Protein AF-A0A8S3JGC2-F1 (afdb_monomer)

Organism: NCBI:txid392030

Structure (mmCIF, N/CA/C/O backbone):
data_AF-A0A8S3JGC2-F1
#
_entry.id   AF-A0A8S3JGC2-F1
#
loop_
_atom_site.group_PDB
_atom_site.id
_atom_site.type_symbol
_atom_site.label_atom_id
_atom_site.label_alt_id
_atom_site.label_comp_id
_atom_site.label_asym_id
_atom_site.label_entity_id
_atom_site.label_seq_id
_atom_site.pdbx_PDB_ins_code
_atom_site.Cartn_x
_atom_site.Cartn_y
_atom_site.Cartn_z
_atom_site.occupancy
_atom_site.B_iso_or_equiv
_atom_site.auth_seq_id
_atom_site.auth_comp_id
_atom_site.auth_asym_id
_atom_site.auth_atom_id
_atom_site.pdbx_PDB_model_num
ATOM 1 N N . MET A 1 1 ? 17.916 19.469 -1.092 1.00 30.73 1 MET A N 1
ATOM 2 C CA . MET A 1 1 ? 18.412 18.898 -2.358 1.00 30.73 1 MET A CA 1
ATOM 3 C C . MET A 1 1 ? 19.397 17.812 -1.969 1.00 30.73 1 MET A C 1
ATOM 5 O O . MET A 1 1 ? 20.473 18.140 -1.497 1.00 30.73 1 MET A O 1
ATOM 9 N N . PHE A 1 2 ? 18.973 16.552 -2.011 1.00 20.95 2 PHE A N 1
ATOM 10 C CA . PHE A 1 2 ? 19.827 15.401 -1.726 1.00 20.95 2 PHE A CA 1
ATOM 11 C C . PHE A 1 2 ? 19.630 14.419 -2.875 1.00 20.95 2 PHE A C 1
ATOM 13 O O . PHE A 1 2 ? 18.546 13.858 -3.024 1.00 20.95 2 PHE A O 1
ATOM 20 N N . GLU A 1 3 ? 20.652 14.283 -3.714 1.00 23.58 3 GLU A N 1
ATOM 21 C CA . GLU A 1 3 ? 20.772 13.179 -4.658 1.00 23.58 3 GLU A CA 1
ATOM 22 C C . GLU A 1 3 ? 21.315 11.974 -3.893 1.00 23.58 3 GLU A C 1
ATOM 24 O O . GLU A 1 3 ? 22.386 12.037 -3.292 1.00 23.58 3 GLU A O 1
ATOM 29 N N . PHE A 1 4 ? 20.572 10.873 -3.915 1.00 22.66 4 PHE A N 1
ATOM 30 C CA . PHE A 1 4 ? 21.101 9.562 -3.573 1.00 22.66 4 PHE A CA 1
ATOM 31 C C . PHE A 1 4 ? 21.021 8.700 -4.827 1.00 22.66 4 PHE A C 1
ATOM 33 O O . PHE A 1 4 ? 19.933 8.377 -5.297 1.00 22.66 4 PHE A O 1
ATOM 40 N N . VAL A 1 5 ? 22.183 8.324 -5.358 1.00 23.23 5 VAL A N 1
ATOM 41 C CA . VAL A 1 5 ? 22.316 7.215 -6.303 1.00 23.23 5 VAL A CA 1
ATOM 42 C C . VAL A 1 5 ? 22.746 6.006 -5.481 1.00 23.23 5 VAL A C 1
ATOM 44 O O . VAL A 1 5 ? 23.847 5.982 -4.934 1.00 23.23 5 VAL A O 1
ATOM 47 N N . ILE A 1 6 ? 21.863 5.018 -5.350 1.00 25.31 6 ILE A N 1
ATOM 48 C CA . ILE A 1 6 ? 22.162 3.745 -4.687 1.00 25.31 6 ILE A CA 1
ATOM 49 C C . ILE A 1 6 ? 22.377 2.697 -5.781 1.00 25.31 6 ILE A C 1
ATOM 51 O O . ILE A 1 6 ? 21.457 2.393 -6.534 1.00 25.31 6 ILE A O 1
ATOM 55 N N . PHE A 1 7 ? 23.580 2.126 -5.858 1.00 23.98 7 PHE A N 1
ATOM 56 C CA . PHE A 1 7 ? 23.844 0.927 -6.656 1.00 23.98 7 PHE A CA 1
ATOM 57 C C . PHE A 1 7 ? 23.763 -0.306 -5.754 1.00 23.98 7 PHE A C 1
ATOM 59 O O . PHE A 1 7 ? 24.565 -0.453 -4.831 1.00 23.98 7 PHE A O 1
ATOM 66 N N . PHE A 1 8 ? 22.842 -1.226 -6.041 1.00 24.11 8 PHE A N 1
ATOM 67 C CA . PHE A 1 8 ? 22.865 -2.561 -5.447 1.00 24.11 8 PHE A CA 1
ATOM 68 C C . PHE A 1 8 ? 23.669 -3.508 -6.340 1.00 24.11 8 PHE A C 1
ATOM 70 O O . PHE A 1 8 ? 23.314 -3.756 -7.489 1.00 24.11 8 PHE A O 1
ATOM 77 N N . LYS A 1 9 ? 24.748 -4.081 -5.798 1.00 24.64 9 LYS A N 1
ATOM 78 C CA . LYS A 1 9 ? 25.417 -5.247 -6.385 1.00 24.64 9 LYS A CA 1
ATOM 79 C C . LYS A 1 9 ? 24.817 -6.503 -5.759 1.00 24.64 9 LYS A C 1
ATOM 81 O O . LYS A 1 9 ? 25.320 -6.988 -4.748 1.00 24.64 9 LYS A O 1
ATOM 86 N N . VAL A 1 10 ? 23.747 -7.031 -6.348 1.00 30.17 10 VAL A N 1
ATOM 87 C CA . VAL A 1 10 ? 23.213 -8.343 -5.958 1.00 30.17 10 VAL A CA 1
ATOM 88 C C . VAL A 1 10 ? 24.047 -9.415 -6.658 1.00 30.17 10 VAL A C 1
ATOM 90 O O . VAL A 1 10 ? 24.015 -9.560 -7.878 1.00 30.17 10 VAL A O 1
ATOM 93 N N . ARG A 1 11 ? 24.859 -10.146 -5.891 1.00 25.36 11 ARG A N 1
ATOM 94 C CA . ARG A 1 11 ? 25.637 -11.282 -6.395 1.00 25.36 11 ARG A CA 1
ATOM 95 C C . ARG A 1 11 ? 24.749 -12.527 -6.338 1.00 25.36 11 ARG A C 1
ATOM 97 O O . ARG A 1 11 ? 24.718 -13.196 -5.315 1.00 25.36 11 ARG A O 1
ATOM 104 N N . MET A 1 12 ? 24.030 -12.828 -7.417 1.00 32.59 12 MET A N 1
ATOM 105 C CA . MET A 1 12 ? 23.306 -14.098 -7.539 1.00 32.59 12 MET A CA 1
ATOM 106 C C . MET A 1 12 ? 24.260 -15.178 -8.058 1.00 32.59 12 MET A C 1
ATOM 108 O O . MET A 1 12 ? 24.658 -15.175 -9.223 1.00 32.59 12 MET A O 1
ATOM 112 N N . THR A 1 13 ? 24.681 -16.086 -7.180 1.00 32.31 13 THR A N 1
ATOM 113 C CA . THR A 1 13 ? 25.342 -17.334 -7.577 1.00 32.31 13 THR A CA 1
ATOM 114 C C . THR A 1 13 ? 24.290 -18.289 -8.128 1.00 32.31 13 THR A C 1
ATOM 116 O O . THR A 1 13 ? 23.507 -18.846 -7.371 1.00 32.31 13 THR A O 1
ATOM 119 N N . SER A 1 14 ? 24.263 -18.460 -9.450 1.00 34.19 14 SER A N 1
ATOM 120 C CA . SER A 1 14 ? 23.404 -19.438 -10.120 1.00 34.19 14 SER A CA 1
ATOM 121 C C . SER A 1 14 ? 24.018 -20.836 -10.022 1.00 34.19 14 SER A C 1
ATOM 123 O O . SER A 1 14 ? 25.047 -21.118 -10.642 1.00 34.19 14 SER A O 1
ATOM 125 N N . THR A 1 15 ? 23.370 -21.725 -9.273 1.00 34.59 15 THR A N 1
ATOM 126 C CA . THR A 1 15 ? 23.503 -23.176 -9.439 1.00 34.59 15 THR A CA 1
ATOM 127 C C . THR A 1 15 ? 22.325 -23.683 -10.268 1.00 34.59 15 THR A C 1
ATOM 129 O O . THR A 1 15 ? 21.163 -23.435 -9.964 1.00 34.59 15 THR A O 1
ATOM 132 N N . LYS A 1 16 ? 22.646 -24.349 -11.380 1.00 42.47 16 LYS A N 1
ATOM 133 C CA . LYS A 1 16 ? 21.705 -24.879 -12.373 1.00 42.47 16 LYS A CA 1
ATOM 134 C C . LYS A 1 16 ? 20.766 -25.921 -11.746 1.00 42.47 16 LYS A C 1
ATOM 136 O O . LYS A 1 16 ? 21.242 -27.004 -11.423 1.00 42.47 16 LYS A O 1
ATOM 141 N N . ASN A 1 17 ? 19.482 -25.564 -11.620 1.00 36.50 17 ASN A N 1
ATOM 142 C CA . ASN A 1 17 ? 18.256 -26.399 -11.571 1.00 36.50 17 ASN A CA 1
ATOM 143 C C . ASN A 1 17 ? 17.154 -25.870 -10.633 1.00 36.50 17 ASN A C 1
ATOM 145 O O . ASN A 1 17 ? 16.165 -26.563 -10.412 1.00 36.50 17 ASN A O 1
ATOM 149 N N . GLU A 1 18 ? 17.255 -24.647 -10.117 1.00 45.12 18 GLU A N 1
ATOM 150 C CA . GLU A 1 18 ? 16.129 -24.037 -9.408 1.00 45.12 18 GLU A CA 1
ATOM 151 C C . GLU A 1 18 ? 15.088 -23.537 -10.412 1.00 45.12 18 GLU A C 1
ATOM 153 O O . GLU A 1 18 ? 15.395 -22.771 -11.331 1.00 45.12 18 GLU A O 1
ATOM 158 N N . ILE A 1 19 ? 13.849 -24.001 -10.238 1.00 46.31 19 ILE A N 1
ATOM 159 C CA . ILE A 1 19 ? 12.658 -23.353 -10.783 1.00 46.31 19 ILE A CA 1
ATOM 160 C C . ILE A 1 19 ? 12.834 -21.863 -10.485 1.00 46.31 19 ILE A C 1
ATOM 162 O O . ILE A 1 19 ? 13.069 -21.503 -9.332 1.00 46.31 19 ILE A O 1
ATOM 166 N N . LYS A 1 20 ? 12.819 -21.011 -11.518 1.00 53.06 20 LYS A N 1
ATOM 167 C CA . LYS A 1 20 ? 12.878 -19.554 -11.350 1.00 53.06 20 LYS A CA 1
ATOM 168 C C . LYS A 1 20 ? 11.582 -19.103 -10.670 1.00 53.06 20 LYS A C 1
ATOM 170 O O . LYS A 1 20 ? 10.698 -18.571 -11.331 1.00 53.06 20 LYS A O 1
ATOM 175 N N . ASN A 1 21 ? 11.462 -19.355 -9.374 1.00 57.34 21 ASN A N 1
ATOM 176 C CA . ASN A 1 21 ? 10.436 -18.755 -8.550 1.00 57.34 21 ASN A CA 1
ATOM 177 C C . ASN A 1 21 ? 10.781 -17.275 -8.500 1.00 57.34 21 ASN A C 1
ATOM 179 O O . ASN A 1 21 ? 11.888 -16.889 -8.104 1.00 57.34 21 ASN A O 1
ATOM 183 N N . THR A 1 22 ? 9.864 -16.442 -8.968 1.00 72.19 22 THR A N 1
ATOM 184 C CA . THR A 1 22 ? 9.991 -15.011 -8.721 1.00 72.19 22 THR A CA 1
ATOM 185 C C . THR A 1 22 ? 9.944 -14.770 -7.206 1.00 72.19 22 THR A C 1
ATOM 187 O O . THR A 1 22 ? 9.529 -15.631 -6.425 1.00 72.19 22 THR A O 1
ATOM 190 N N . MET A 1 23 ? 10.344 -13.577 -6.766 1.00 78.50 23 MET A N 1
ATOM 191 C CA . MET A 1 23 ? 10.245 -13.217 -5.348 1.00 78.50 23 MET A CA 1
ATOM 192 C C . MET A 1 23 ? 8.806 -13.330 -4.812 1.00 78.50 23 MET A C 1
ATOM 194 O O . MET A 1 23 ? 8.630 -13.653 -3.644 1.00 78.50 23 MET A O 1
ATOM 198 N N . MET A 1 24 ? 7.794 -13.090 -5.652 1.00 85.94 24 MET A N 1
ATOM 199 C CA . MET A 1 24 ? 6.387 -13.219 -5.263 1.00 85.94 24 MET A CA 1
ATOM 200 C C . MET A 1 24 ? 6.002 -14.678 -5.041 1.00 85.94 24 MET A C 1
ATOM 202 O O . MET A 1 24 ? 5.396 -14.991 -4.027 1.00 85.94 24 MET A O 1
ATOM 206 N N . ASP A 1 25 ? 6.415 -15.589 -5.924 1.00 89.19 25 ASP A N 1
ATOM 207 C CA . ASP A 1 2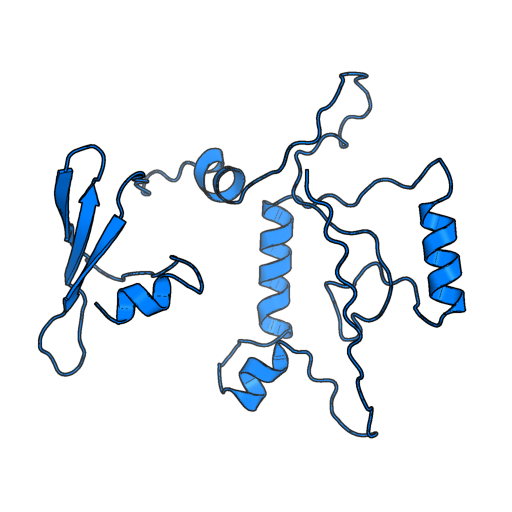5 ? 6.067 -17.014 -5.796 1.00 89.19 25 ASP A CA 1
ATOM 208 C C . ASP A 1 25 ? 6.669 -17.637 -4.526 1.00 89.19 25 ASP A C 1
ATOM 210 O O . ASP A 1 25 ? 6.123 -18.586 -3.965 1.00 89.19 25 ASP A O 1
ATOM 214 N N . ALA A 1 26 ? 7.778 -17.077 -4.030 1.00 89.38 26 ALA A N 1
ATOM 215 C CA . ALA A 1 26 ? 8.371 -17.487 -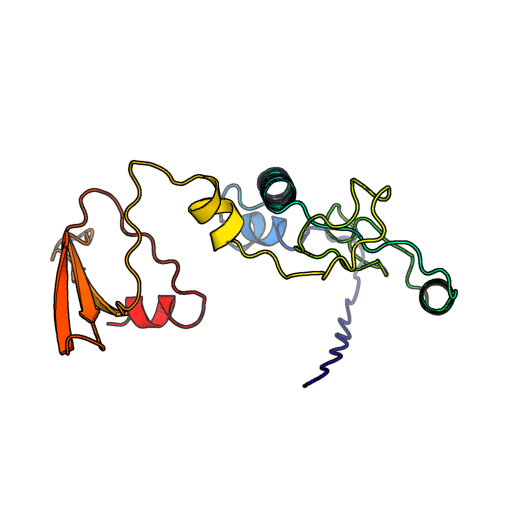2.765 1.00 89.38 26 ALA A CA 1
ATOM 216 C C . ALA A 1 26 ? 7.451 -17.240 -1.553 1.00 89.38 26 ALA A C 1
ATOM 218 O O . ALA A 1 26 ? 7.557 -17.984 -0.581 1.00 89.38 26 ALA A O 1
ATOM 219 N N . TRP A 1 27 ? 6.544 -16.256 -1.583 1.00 91.50 27 TRP A N 1
ATOM 220 C CA . TRP A 1 27 ? 5.603 -16.023 -0.477 1.00 91.50 27 TRP A CA 1
ATOM 221 C C . TRP A 1 27 ? 4.603 -17.167 -0.323 1.00 91.50 27 TRP A C 1
ATOM 223 O O . TRP A 1 27 ? 4.349 -17.626 0.789 1.00 91.50 27 TRP A O 1
ATOM 233 N N . GLU A 1 28 ? 4.075 -17.685 -1.426 1.00 92.88 28 GLU A N 1
ATOM 234 C CA . GLU A 1 28 ? 3.191 -18.844 -1.359 1.00 92.88 28 GLU A CA 1
ATOM 235 C C . GLU A 1 28 ? 3.969 -20.132 -1.058 1.00 92.88 28 GLU A C 1
ATOM 237 O O . GLU A 1 28 ? 3.588 -20.889 -0.165 1.00 92.88 28 GLU A O 1
ATOM 242 N N . VAL A 1 29 ? 5.085 -20.370 -1.758 1.00 91.62 29 VAL A N 1
ATOM 243 C CA . VAL A 1 29 ? 5.833 -21.636 -1.663 1.00 91.62 29 VAL A CA 1
ATOM 244 C C . VAL A 1 29 ? 6.563 -21.791 -0.328 1.00 91.62 29 VAL A C 1
ATOM 246 O O . VAL A 1 29 ? 6.556 -22.882 0.243 1.00 91.62 29 V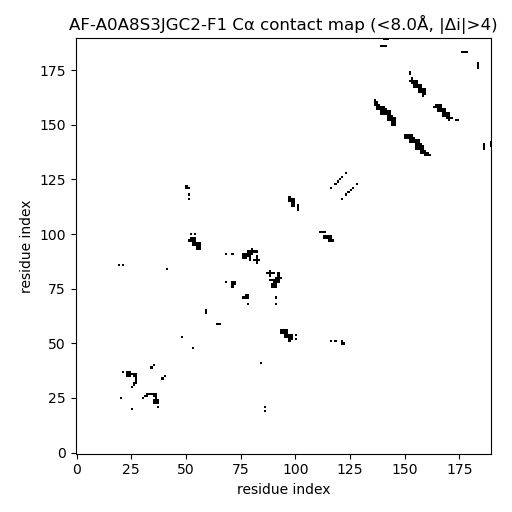AL A O 1
ATOM 249 N N . ASN A 1 30 ? 7.209 -20.731 0.166 1.00 93.38 30 ASN A N 1
ATOM 250 C CA . ASN A 1 30 ? 8.067 -20.813 1.352 1.00 93.38 30 ASN A CA 1
ATOM 251 C C . ASN A 1 30 ? 7.348 -20.362 2.626 1.00 93.38 30 ASN A C 1
ATOM 253 O O . ASN A 1 30 ? 7.592 -20.933 3.686 1.00 93.38 30 ASN A O 1
ATOM 257 N N . GLU A 1 31 ? 6.468 -19.361 2.529 1.00 94.06 31 GLU A N 1
ATOM 258 C CA . GLU A 1 31 ? 5.790 -18.770 3.692 1.00 94.06 31 GLU A CA 1
ATOM 259 C C . GLU A 1 31 ? 4.338 -19.264 3.847 1.00 94.06 31 GLU A C 1
ATOM 261 O O . GLU A 1 31 ? 3.673 -18.947 4.832 1.00 94.06 31 GLU A O 1
ATOM 266 N N . GLY A 1 32 ? 3.833 -20.062 2.895 1.00 94.38 32 GLY A N 1
ATOM 267 C CA . GLY A 1 32 ? 2.498 -20.667 2.955 1.00 94.38 32 GLY A CA 1
ATOM 268 C C . GLY A 1 32 ? 1.348 -19.675 2.771 1.00 94.38 32 GLY A C 1
ATOM 269 O O . GLY A 1 32 ? 0.208 -19.981 3.132 1.00 94.38 32 GLY A O 1
ATOM 270 N N . VAL A 1 33 ? 1.621 -18.481 2.236 1.00 94.94 33 VAL A N 1
ATOM 271 C CA . VAL A 1 33 ? 0.606 -17.440 2.051 1.00 94.94 33 VAL A CA 1
ATOM 272 C C . VAL A 1 33 ? -0.160 -17.701 0.751 1.00 94.94 33 VAL A C 1
ATOM 274 O O . VAL A 1 33 ? 0.250 -17.300 -0.335 1.00 94.94 33 VAL A O 1
ATOM 277 N N . VAL A 1 34 ? -1.279 -18.415 0.872 1.00 95.44 34 VAL A N 1
ATOM 278 C CA . VAL A 1 34 ? -2.112 -18.860 -0.259 1.00 95.44 34 VAL A CA 1
ATOM 279 C C . VAL A 1 34 ? -2.553 -17.684 -1.136 1.00 95.44 34 VAL A C 1
ATOM 281 O O . VAL A 1 34 ? -3.060 -16.685 -0.622 1.00 95.44 34 VAL A O 1
ATOM 284 N N . ASN A 1 35 ? -2.424 -17.834 -2.457 1.00 94.44 35 ASN A N 1
ATOM 285 C CA . ASN A 1 35 ? -2.736 -16.843 -3.493 1.00 94.44 35 ASN A CA 1
ATOM 286 C C . ASN A 1 35 ? -1.844 -15.583 -3.484 1.00 94.44 35 ASN A C 1
ATOM 288 O O . ASN A 1 35 ? -2.171 -14.590 -4.134 1.00 94.44 35 ASN A O 1
ATOM 292 N N . TRP A 1 36 ? -0.709 -15.597 -2.781 1.00 93.69 36 TRP A N 1
ATOM 293 C CA . TRP A 1 36 ? 0.309 -14.543 -2.868 1.00 93.69 36 TRP A CA 1
ATOM 294 C C . TRP A 1 36 ? 1.443 -14.988 -3.791 1.00 93.69 36 TRP A C 1
ATOM 296 O O . TRP A 1 36 ? 2.572 -15.188 -3.362 1.00 93.69 36 TRP A O 1
ATOM 306 N N . ASN A 1 37 ? 1.120 -15.161 -5.071 1.00 91.00 37 ASN A N 1
ATOM 307 C CA . ASN A 1 37 ? 2.051 -15.544 -6.133 1.00 91.00 37 ASN A CA 1
ATOM 308 C C . ASN A 1 37 ? 1.937 -14.580 -7.325 1.00 91.00 37 ASN A C 1
ATOM 310 O O . ASN A 1 37 ? 1.024 -13.750 -7.386 1.00 91.00 37 ASN A O 1
ATOM 314 N N . SER A 1 38 ? 2.856 -14.679 -8.285 1.00 88.50 38 SER A N 1
ATOM 315 C CA . SER A 1 38 ? 2.885 -13.772 -9.444 1.00 88.50 38 SER A CA 1
ATOM 316 C C . SER A 1 38 ? 1.616 -13.834 -10.280 1.00 88.50 38 SER A C 1
ATOM 318 O O . SER A 1 38 ? 1.122 -12.797 -10.712 1.00 88.50 38 SER A O 1
ATOM 320 N N . GLU A 1 39 ? 1.088 -15.040 -10.505 1.00 90.38 39 GLU A N 1
ATOM 321 C CA . GLU A 1 39 ? -0.123 -15.256 -11.303 1.00 90.38 39 GLU A CA 1
ATOM 322 C C . GLU A 1 39 ? -1.311 -14.480 -10.723 1.00 90.38 39 GLU A C 1
ATOM 324 O O . GLU A 1 39 ? -2.072 -13.857 -11.462 1.00 90.38 39 GLU A O 1
ATOM 329 N N . THR A 1 40 ? -1.423 -14.455 -9.396 1.00 92.75 40 THR A N 1
ATOM 330 C CA . THR A 1 40 ? -2.508 -13.761 -8.705 1.00 92.75 40 THR A CA 1
ATOM 331 C C . THR A 1 40 ? -2.251 -12.264 -8.584 1.00 92.75 40 THR A C 1
ATOM 333 O O . THR A 1 40 ? -3.183 -11.480 -8.743 1.00 92.75 40 THR A O 1
ATOM 336 N N . LEU A 1 41 ? -1.017 -11.848 -8.284 1.00 91.12 41 LEU A N 1
ATOM 337 C CA . LEU A 1 41 ? -0.701 -10.461 -7.925 1.00 91.12 41 LEU A CA 1
ATOM 338 C C . LEU A 1 41 ? -0.497 -9.532 -9.128 1.00 91.12 41 LEU A C 1
ATOM 340 O O . LEU A 1 41 ? -0.837 -8.352 -9.025 1.00 91.12 41 LEU A O 1
ATOM 344 N N . ILE A 1 42 ? 0.006 -10.032 -10.263 1.00 89.69 42 ILE A N 1
ATOM 345 C CA . ILE A 1 42 ? 0.247 -9.206 -11.461 1.00 89.69 42 ILE A CA 1
ATOM 346 C C . ILE A 1 42 ? -1.020 -8.448 -11.905 1.00 89.69 42 ILE A C 1
ATOM 348 O O . ILE A 1 42 ? -0.939 -7.227 -12.041 1.00 89.69 42 ILE A O 1
ATOM 352 N N . PRO A 1 43 ? -2.205 -9.084 -12.025 1.00 91.88 43 PRO A N 1
ATOM 353 C CA . PRO A 1 43 ? -3.433 -8.366 -12.372 1.00 91.88 43 PRO A CA 1
ATOM 354 C C . PRO A 1 43 ? -3.790 -7.214 -11.418 1.00 91.88 43 PRO A C 1
ATOM 356 O O . PRO A 1 43 ? -4.369 -6.215 -11.846 1.00 91.88 43 PRO A O 1
ATOM 359 N N . TYR A 1 44 ? -3.448 -7.319 -10.127 1.00 92.75 44 TYR A N 1
ATOM 360 C CA . TYR A 1 44 ? -3.670 -6.231 -9.170 1.00 92.75 44 TYR A CA 1
ATOM 361 C C . TYR A 1 44 ? -2.675 -5.087 -9.364 1.00 92.75 44 TYR A C 1
ATOM 363 O O . TYR A 1 44 ? -3.064 -3.926 -9.230 1.00 92.75 44 TYR A O 1
ATOM 371 N N . PHE A 1 45 ? -1.415 -5.383 -9.695 1.00 90.00 45 PHE A N 1
ATOM 372 C CA . PHE A 1 45 ? -0.448 -4.341 -10.046 1.00 90.00 45 PHE A CA 1
ATOM 373 C C . PHE A 1 45 ? -0.867 -3.598 -11.308 1.00 90.00 45 PHE A C 1
ATOM 375 O O . PHE A 1 45 ? -0.897 -2.370 -11.279 1.00 90.00 45 PHE A O 1
ATOM 382 N N . ASP A 1 46 ? -1.302 -4.315 -12.344 1.00 88.44 46 ASP A N 1
ATOM 383 C CA . ASP A 1 46 ? -1.811 -3.708 -13.577 1.00 88.44 46 ASP A CA 1
ATOM 384 C C . ASP A 1 46 ? -3.007 -2.784 -13.289 1.00 88.44 46 ASP A C 1
ATOM 386 O O . ASP A 1 46 ? -3.058 -1.643 -13.752 1.00 88.44 46 ASP A O 1
ATOM 390 N N . ALA A 1 47 ? -3.947 -3.229 -12.446 1.00 90.88 47 ALA A N 1
ATOM 391 C CA . ALA A 1 47 ? -5.087 -2.411 -12.036 1.00 90.88 47 ALA A CA 1
ATOM 392 C C . ALA A 1 47 ? -4.666 -1.142 -11.266 1.00 90.88 47 ALA A C 1
ATOM 394 O O . ALA A 1 47 ? -5.237 -0.067 -11.471 1.00 90.88 47 ALA A O 1
ATOM 395 N N . VAL A 1 48 ? -3.662 -1.242 -10.388 1.00 89.12 48 VAL A N 1
ATOM 396 C CA . VAL A 1 48 ? -3.121 -0.090 -9.650 1.00 89.12 48 VAL A CA 1
ATOM 397 C C . VAL A 1 48 ? -2.399 0.877 -10.589 1.00 89.12 48 VAL A C 1
ATOM 399 O O . VAL A 1 48 ? -2.611 2.088 -10.483 1.00 89.12 48 VAL A O 1
ATOM 402 N N . GLU A 1 49 ? -1.565 0.375 -11.499 1.00 85.81 49 GLU A N 1
ATOM 403 C CA . GLU A 1 49 ? -0.831 1.191 -12.472 1.00 85.81 49 GLU A CA 1
ATOM 404 C C . GLU A 1 49 ? -1.786 1.965 -13.394 1.00 85.81 49 GLU A C 1
ATOM 406 O O . GLU A 1 49 ? -1.569 3.161 -13.627 1.00 85.81 49 GLU A O 1
ATOM 411 N N . GLU A 1 50 ? -2.893 1.343 -13.811 1.00 87.00 50 GLU A N 1
ATOM 412 C CA . GLU A 1 50 ? -3.951 1.981 -14.606 1.00 87.00 50 GLU A CA 1
ATOM 413 C C . GLU A 1 50 ? -4.626 3.138 -13.845 1.00 87.00 50 GLU A C 1
ATOM 415 O O . GLU A 1 50 ? -4.783 4.247 -14.369 1.00 87.00 50 GLU A O 1
ATOM 420 N N . ILE A 1 51 ? -4.965 2.937 -12.566 1.00 85.88 51 ILE A N 1
ATOM 421 C CA . ILE A 1 51 ? -5.548 3.994 -11.718 1.00 85.88 51 ILE A CA 1
ATOM 422 C C . ILE A 1 51 ? -4.554 5.149 -11.534 1.00 85.88 51 ILE A C 1
ATOM 424 O O . ILE A 1 51 ? -4.905 6.338 -11.648 1.00 85.88 51 ILE A O 1
ATOM 428 N N . LEU A 1 52 ? -3.293 4.812 -11.254 1.00 82.44 52 LEU A N 1
ATOM 429 C CA . LEU A 1 52 ? -2.235 5.796 -11.058 1.00 82.44 52 LEU A CA 1
ATOM 430 C C . LEU A 1 52 ? -1.906 6.551 -12.351 1.00 82.44 52 LEU A C 1
ATOM 432 O O . LEU A 1 52 ? -1.509 7.717 -12.255 1.00 82.44 52 LEU A O 1
ATOM 436 N N . ARG A 1 53 ? -2.173 5.958 -13.524 1.00 79.94 53 ARG A N 1
ATOM 437 C CA . ARG A 1 53 ? -1.763 6.448 -14.849 1.00 79.94 53 ARG A CA 1
ATOM 438 C C . ARG A 1 53 ? -0.274 6.739 -14.873 1.00 79.94 53 ARG A C 1
ATOM 440 O O . ARG A 1 53 ? 0.153 7.890 -14.981 1.00 79.94 53 ARG A O 1
ATOM 447 N N . VAL A 1 54 ? 0.508 5.692 -14.660 1.00 79.12 54 VAL A N 1
ATOM 448 C CA . VAL A 1 54 ? 1.959 5.814 -14.648 1.00 79.12 54 VAL A CA 1
ATOM 449 C C . VAL A 1 54 ? 2.483 6.299 -16.004 1.00 79.12 54 VAL A C 1
ATOM 451 O O . VAL A 1 54 ? 1.987 5.919 -17.062 1.00 79.12 54 VAL A O 1
ATOM 454 N N . VAL A 1 55 ? 3.473 7.186 -15.969 1.00 76.00 55 VAL A N 1
ATOM 455 C CA . VAL A 1 55 ? 4.057 7.815 -17.152 1.00 76.00 55 VAL A CA 1
ATOM 456 C C . VAL A 1 55 ? 5.418 7.195 -17.421 1.00 76.00 55 VAL A C 1
ATOM 458 O O . VAL A 1 55 ? 6.272 7.114 -16.533 1.00 76.00 55 VAL A O 1
ATOM 461 N N . TYR A 1 56 ? 5.620 6.805 -18.675 1.00 73.00 56 TYR A N 1
ATOM 462 C CA . TYR A 1 56 ? 6.917 6.423 -19.210 1.00 73.00 56 TYR A CA 1
ATOM 463 C C . TYR A 1 56 ? 7.599 7.690 -19.736 1.00 73.00 56 TYR A C 1
ATOM 465 O O . TYR A 1 56 ? 6.984 8.424 -20.516 1.00 73.00 56 TYR A O 1
ATOM 473 N N . PRO A 1 57 ? 8.830 8.001 -19.303 1.00 67.00 57 PRO A N 1
ATOM 474 C CA . PRO A 1 57 ? 9.505 9.213 -19.743 1.00 67.00 57 PRO A CA 1
ATOM 475 C C . PRO A 1 57 ? 9.712 9.192 -21.263 1.00 67.00 57 PRO A C 1
ATOM 477 O O . PRO A 1 57 ? 9.958 8.143 -21.860 1.00 67.00 57 PRO A O 1
ATOM 480 N N . ALA A 1 58 ? 9.593 10.369 -21.881 1.00 62.19 58 ALA A N 1
ATOM 481 C CA . ALA A 1 58 ? 9.789 10.542 -23.315 1.00 62.19 58 ALA A CA 1
ATOM 482 C C . ALA A 1 58 ? 11.237 10.232 -23.733 1.00 62.19 58 ALA A C 1
ATOM 484 O O . ALA A 1 58 ? 12.166 10.341 -22.932 1.00 62.19 58 ALA A O 1
ATOM 485 N N . ASN A 1 59 ? 11.416 9.881 -25.011 1.00 59.84 59 ASN A N 1
ATOM 486 C CA . ASN A 1 59 ? 12.729 9.620 -25.597 1.00 59.84 59 ASN A CA 1
ATOM 487 C C . ASN A 1 59 ? 13.660 10.827 -25.425 1.00 59.84 59 ASN A C 1
ATOM 489 O O . ASN A 1 59 ? 13.275 11.971 -25.676 1.00 59.84 59 ASN A O 1
ATOM 493 N N . ASP A 1 60 ? 14.900 10.553 -25.031 1.00 64.56 60 ASP A N 1
ATOM 494 C CA . ASP A 1 60 ? 15.935 11.565 -24.889 1.00 64.56 60 ASP A CA 1
ATOM 495 C C . ASP A 1 60 ? 16.342 12.124 -26.257 1.00 64.56 60 ASP A C 1
ATOM 497 O O . ASP A 1 60 ? 16.902 11.427 -27.099 1.00 64.56 60 ASP A O 1
ATOM 501 N N . THR A 1 61 ? 16.092 13.413 -26.473 1.00 60.66 61 THR A N 1
ATOM 502 C CA . THR A 1 61 ? 16.489 14.109 -27.703 1.00 60.66 61 THR A CA 1
ATOM 503 C C . THR A 1 61 ? 17.986 14.437 -27.763 1.00 60.66 61 THR A C 1
ATOM 505 O O . THR A 1 61 ? 18.461 14.875 -28.808 1.00 60.66 61 THR A O 1
ATOM 508 N N . GLN A 1 62 ? 18.727 14.276 -26.659 1.00 72.81 62 GLN A N 1
ATOM 509 C CA . GLN A 1 62 ? 20.153 14.614 -26.537 1.00 72.81 62 GLN A CA 1
ATOM 510 C C . GLN A 1 62 ? 21.084 13.385 -26.571 1.00 72.81 62 GLN A C 1
ATOM 512 O O . GLN A 1 62 ? 22.302 13.553 -26.627 1.00 72.81 62 GLN A O 1
ATOM 517 N N . GLY A 1 63 ? 20.540 12.162 -26.577 1.00 79.69 63 GLY A N 1
ATOM 518 C CA . GLY A 1 63 ? 21.289 10.908 -26.756 1.00 79.69 63 GLY A CA 1
ATOM 519 C C . GLY A 1 63 ? 22.107 10.427 -25.546 1.00 79.69 63 GLY A C 1
ATOM 520 O O . GLY A 1 63 ? 22.823 9.428 -25.650 1.00 79.69 63 GLY A O 1
ATOM 521 N N . LEU A 1 64 ? 22.010 11.089 -24.390 1.00 85.19 64 LEU A N 1
ATOM 522 C CA . LEU A 1 64 ? 22.639 10.661 -23.137 1.00 85.19 64 LEU A CA 1
ATOM 523 C C . LEU A 1 64 ? 22.055 9.331 -22.642 1.00 85.19 64 LEU A C 1
ATOM 525 O O . LEU A 1 64 ? 22.803 8.427 -22.268 1.00 85.19 64 LEU A O 1
ATOM 529 N N . VAL A 1 65 ? 20.730 9.194 -22.658 1.00 83.81 65 VAL A N 1
ATOM 530 C CA . VAL A 1 65 ? 20.027 7.966 -22.255 1.00 83.81 65 VAL A CA 1
ATOM 531 C C . VAL A 1 65 ? 20.435 6.798 -23.155 1.00 83.81 65 VAL A C 1
ATOM 533 O O . VAL A 1 65 ? 20.743 5.712 -22.659 1.00 83.81 65 VAL A O 1
ATOM 536 N N . ASP A 1 66 ? 20.553 7.033 -24.462 1.00 86.12 66 ASP A N 1
ATOM 537 C CA . ASP A 1 66 ? 21.022 6.023 -25.413 1.00 86.12 66 ASP A CA 1
ATOM 538 C C . ASP A 1 66 ? 22.470 5.601 -25.140 1.00 86.12 66 ASP A C 1
ATOM 540 O O . ASP A 1 66 ? 22.786 4.406 -25.181 1.00 86.12 66 ASP A O 1
ATOM 544 N N . ALA A 1 67 ? 23.348 6.554 -24.807 1.00 89.88 67 ALA A N 1
ATOM 545 C CA . ALA A 1 67 ? 24.730 6.267 -24.431 1.00 89.88 67 ALA A CA 1
ATOM 546 C C . ALA A 1 67 ? 24.811 5.417 -23.150 1.00 89.88 67 ALA A C 1
ATOM 548 O O . ALA A 1 67 ? 25.601 4.469 -23.091 1.00 89.88 67 ALA A O 1
ATOM 549 N N . ILE A 1 68 ? 23.960 5.694 -22.156 1.00 90.31 68 ILE A N 1
ATOM 550 C CA . ILE A 1 68 ? 23.854 4.892 -20.928 1.00 90.31 68 ILE A CA 1
ATOM 551 C C . ILE A 1 68 ? 23.389 3.469 -21.258 1.00 90.31 68 ILE A C 1
ATOM 553 O O . ILE A 1 68 ? 24.037 2.506 -20.842 1.00 90.31 68 ILE A O 1
ATOM 557 N N . PHE A 1 69 ? 22.326 3.308 -22.053 1.00 89.81 69 PHE A N 1
ATOM 558 C CA . PHE A 1 69 ? 21.864 1.978 -22.459 1.00 89.81 69 PHE A CA 1
ATOM 559 C C . PHE A 1 69 ? 22.911 1.221 -23.287 1.00 89.81 69 PHE A C 1
ATOM 561 O O . PHE A 1 69 ? 23.045 0.003 -23.151 1.00 89.81 69 PHE A O 1
ATOM 568 N N . GLN A 1 70 ? 23.688 1.911 -24.122 1.00 91.19 70 GLN A N 1
ATOM 569 C CA . GLN A 1 70 ? 24.772 1.290 -24.881 1.00 91.19 70 GLN A CA 1
ATOM 570 C C . GLN A 1 70 ? 25.918 0.817 -23.977 1.00 91.19 70 GLN A C 1
ATOM 572 O O . GLN A 1 70 ? 26.426 -0.297 -24.158 1.00 91.19 70 GLN A O 1
ATOM 577 N N . ALA A 1 71 ? 26.308 1.624 -22.989 1.00 94.25 71 ALA A N 1
ATOM 578 C CA . ALA A 1 71 ? 27.302 1.232 -21.994 1.00 94.25 71 ALA A CA 1
ATOM 579 C C . ALA A 1 71 ? 26.824 0.015 -21.184 1.00 94.25 71 ALA A C 1
ATOM 581 O O . ALA A 1 71 ? 27.577 -0.945 -21.010 1.00 94.25 71 ALA A O 1
ATOM 582 N N . ALA A 1 72 ? 25.552 0.003 -20.779 1.00 93.06 72 ALA A N 1
ATOM 583 C CA . ALA A 1 72 ? 24.926 -1.104 -20.062 1.00 93.06 72 ALA A CA 1
ATOM 584 C C . ALA A 1 72 ? 24.976 -2.421 -20.839 1.00 93.06 72 ALA A C 1
ATOM 586 O O . ALA A 1 72 ? 25.448 -3.433 -20.318 1.00 93.06 72 ALA A O 1
ATOM 587 N N . ARG A 1 73 ? 24.573 -2.386 -22.116 1.00 92.75 73 ARG A N 1
ATOM 588 C CA . ARG A 1 73 ? 24.639 -3.552 -23.009 1.00 92.75 73 ARG A CA 1
ATOM 589 C C . ARG A 1 73 ? 26.065 -4.070 -23.154 1.00 92.75 73 ARG A C 1
ATOM 591 O O . ARG A 1 73 ? 26.280 -5.276 -23.107 1.00 92.75 73 ARG A O 1
ATOM 598 N N . THR A 1 74 ? 27.038 -3.166 -23.271 1.00 95.19 74 THR A N 1
ATOM 599 C CA . THR A 1 74 ? 28.468 -3.521 -23.347 1.00 95.19 74 THR A CA 1
ATOM 600 C C . THR A 1 74 ? 28.950 -4.200 -22.060 1.00 95.19 74 THR A C 1
ATOM 602 O O . THR A 1 74 ? 29.765 -5.116 -22.112 1.00 95.19 74 THR A O 1
ATOM 605 N N . ALA A 1 75 ? 28.404 -3.803 -20.909 1.00 94.94 75 ALA A N 1
ATOM 606 C CA . ALA A 1 75 ? 28.654 -4.432 -19.614 1.00 94.94 75 ALA A CA 1
ATOM 607 C C . ALA A 1 75 ? 27.829 -5.715 -19.367 1.00 94.94 75 ALA A C 1
ATOM 609 O O . ALA A 1 75 ? 27.934 -6.303 -18.292 1.00 94.94 75 ALA A O 1
ATOM 610 N N . GLY A 1 76 ? 27.029 -6.165 -20.341 1.00 93.06 76 GLY A N 1
ATOM 611 C CA . GLY A 1 76 ? 26.224 -7.385 -20.249 1.00 93.06 76 GLY A CA 1
ATOM 612 C C . GLY A 1 76 ? 24.827 -7.202 -19.649 1.00 93.06 76 GLY A C 1
ATOM 613 O O . GLY A 1 76 ? 24.168 -8.197 -19.360 1.00 93.06 76 GLY A O 1
ATOM 614 N N . PHE A 1 77 ? 24.356 -5.964 -19.476 1.00 91.06 77 PHE A N 1
ATOM 615 C CA . PHE A 1 77 ? 23.003 -5.668 -18.999 1.00 91.06 77 PHE A CA 1
ATOM 616 C C . PHE A 1 77 ? 22.099 -5.292 -20.183 1.00 91.06 77 PHE A C 1
ATOM 618 O O . PHE A 1 77 ? 22.271 -4.214 -20.762 1.00 91.06 77 PHE A O 1
ATOM 625 N N . PRO A 1 78 ? 21.152 -6.159 -20.589 1.00 89.50 78 PRO A N 1
ATOM 626 C CA . PRO A 1 78 ? 20.257 -5.861 -21.702 1.00 89.50 78 PRO A CA 1
ATOM 627 C C . PRO A 1 78 ? 19.286 -4.729 -21.349 1.00 89.50 78 PRO A C 1
ATOM 629 O O . PRO A 1 78 ? 19.041 -4.434 -20.180 1.00 89.50 78 PRO A O 1
ATOM 632 N N . TYR A 1 79 ? 18.702 -4.105 -22.372 1.00 86.62 79 TYR A N 1
ATOM 633 C CA . TYR A 1 79 ? 17.538 -3.245 -22.170 1.00 86.62 79 TYR A CA 1
ATOM 634 C C . TYR A 1 79 ? 16.319 -4.118 -21.848 1.00 86.62 79 TYR A C 1
ATOM 636 O O . TYR A 1 79 ? 16.050 -5.069 -22.582 1.00 86.62 79 TYR A O 1
ATOM 644 N N . ASN A 1 80 ? 15.596 -3.799 -20.776 1.00 86.75 80 ASN A N 1
ATOM 645 C CA . ASN A 1 80 ? 14.403 -4.518 -20.340 1.00 86.75 80 ASN A CA 1
ATOM 646 C C . ASN A 1 80 ? 13.282 -3.518 -20.003 1.00 86.75 80 ASN A C 1
ATOM 648 O O . ASN A 1 80 ? 13.196 -3.062 -18.867 1.00 86.75 80 ASN A O 1
ATOM 652 N N . PRO A 1 81 ? 12.407 -3.163 -20.959 1.00 79.69 81 PRO A N 1
ATOM 653 C CA . PRO A 1 81 ? 11.322 -2.209 -20.714 1.00 79.69 81 PRO A CA 1
ATOM 654 C C . PRO A 1 81 ? 10.236 -2.757 -19.776 1.00 79.69 81 PRO A C 1
ATOM 656 O O . PRO A 1 81 ? 9.402 -1.997 -19.299 1.00 79.69 81 PRO A O 1
ATOM 659 N N . SER A 1 82 ? 10.251 -4.066 -19.527 1.00 75.62 82 SER A N 1
ATOM 660 C CA . SER A 1 82 ? 9.249 -4.824 -18.788 1.00 75.62 82 SER A CA 1
ATOM 661 C C . SER A 1 82 ? 9.807 -5.269 -17.433 1.00 75.62 82 SER A C 1
ATOM 663 O O . SER A 1 82 ? 9.543 -6.369 -16.971 1.00 75.62 82 SER A O 1
ATOM 665 N N . TYR A 1 83 ? 10.616 -4.435 -16.775 1.00 80.06 83 TYR A N 1
ATOM 666 C CA . TYR A 1 83 ? 11.266 -4.790 -15.506 1.00 80.06 83 TYR A CA 1
ATOM 667 C C . TYR A 1 83 ? 10.287 -4.983 -14.331 1.00 80.06 83 TYR A C 1
ATOM 669 O O . TYR A 1 83 ? 10.695 -5.491 -13.291 1.00 80.06 83 TYR A O 1
ATOM 677 N N . ASN A 1 84 ? 9.016 -4.600 -14.503 1.00 77.12 84 ASN A N 1
ATOM 678 C CA . ASN A 1 84 ? 7.922 -4.868 -13.566 1.00 77.12 84 ASN A CA 1
ATOM 679 C C . ASN A 1 84 ? 7.128 -6.143 -13.914 1.00 77.12 84 ASN A C 1
ATOM 681 O O . ASN A 1 84 ? 6.342 -6.602 -13.087 1.00 77.12 84 ASN A O 1
ATOM 685 N N . HIS A 1 85 ? 7.328 -6.738 -15.100 1.00 72.25 85 HIS A N 1
ATOM 686 C CA . HIS A 1 85 ? 6.539 -7.876 -15.581 1.00 72.25 85 HIS A CA 1
ATOM 687 C C . HIS A 1 85 ? 7.421 -9.002 -16.126 1.00 72.25 85 HIS A C 1
ATOM 689 O O . HIS A 1 85 ? 8.239 -8.810 -17.024 1.00 72.25 85 HIS A O 1
ATOM 695 N N . GLY A 1 86 ? 7.173 -10.223 -15.655 1.00 66.38 86 GLY A N 1
ATOM 696 C CA . GLY A 1 86 ? 7.734 -11.442 -16.233 1.00 66.38 86 GLY A CA 1
ATOM 697 C C . GLY A 1 86 ? 8.875 -12.088 -15.435 1.00 66.38 86 GLY A C 1
ATOM 698 O O . GLY A 1 86 ? 9.301 -11.590 -14.395 1.00 66.38 86 GLY A O 1
ATOM 699 N N . PRO A 1 87 ? 9.372 -13.243 -15.913 1.00 65.50 87 PRO A N 1
ATOM 700 C CA . PRO A 1 87 ? 10.302 -14.101 -15.172 1.00 65.50 87 PRO A CA 1
ATOM 701 C C . PRO A 1 87 ? 11.762 -13.618 -15.195 1.00 65.50 87 PRO A C 1
ATOM 703 O O . PRO A 1 87 ? 12.634 -14.249 -14.591 1.00 65.50 87 PRO A O 1
ATOM 706 N N . ASP A 1 88 ? 12.060 -12.544 -15.930 1.00 73.50 88 ASP A N 1
ATOM 707 C CA . ASP A 1 88 ? 13.390 -11.949 -16.015 1.00 73.50 88 ASP A CA 1
ATOM 708 C C . ASP A 1 88 ? 13.293 -10.426 -15.899 1.00 73.50 88 ASP A C 1
ATOM 710 O O . ASP A 1 88 ? 12.983 -9.724 -16.858 1.00 73.50 88 ASP A O 1
ATOM 714 N N . MET A 1 89 ? 13.540 -9.925 -14.690 1.00 76.88 89 MET A N 1
ATOM 715 C CA . MET A 1 89 ? 13.555 -8.492 -14.378 1.00 76.88 89 MET A CA 1
ATOM 716 C C . MET A 1 89 ? 14.962 -7.889 -14.514 1.00 76.88 89 MET A C 1
ATOM 718 O O . MET A 1 89 ? 15.173 -6.717 -14.202 1.00 76.88 89 MET A O 1
ATOM 722 N N . LEU A 1 90 ? 15.957 -8.675 -14.948 1.00 83.81 90 LEU A N 1
ATOM 723 C CA . LEU A 1 90 ? 17.317 -8.179 -15.104 1.00 83.81 90 LEU A CA 1
ATOM 724 C C . LEU A 1 90 ? 17.411 -7.288 -16.346 1.00 83.81 90 LEU A C 1
ATOM 726 O O . LEU A 1 90 ? 16.975 -7.652 -17.436 1.00 83.81 90 LEU A O 1
ATOM 730 N N . GLY A 1 91 ? 18.034 -6.126 -16.189 1.00 86.88 91 GLY A N 1
ATOM 731 C CA . GLY A 1 91 ? 18.333 -5.233 -17.297 1.00 86.88 91 GLY A CA 1
ATOM 732 C C . GLY A 1 91 ? 18.319 -3.773 -16.881 1.00 86.88 91 GLY A C 1
ATOM 733 O O . GLY A 1 91 ? 18.258 -3.441 -15.698 1.00 86.88 91 GLY A O 1
ATOM 734 N N . MET A 1 92 ? 18.394 -2.900 -17.877 1.00 88.44 92 MET A N 1
ATOM 735 C CA . MET A 1 92 ? 18.200 -1.465 -17.712 1.00 88.44 92 MET A CA 1
ATOM 736 C C . MET A 1 92 ? 16.935 -1.018 -18.422 1.00 88.44 92 MET A C 1
ATOM 738 O O . MET A 1 92 ? 16.627 -1.488 -19.513 1.00 88.44 92 MET A O 1
ATOM 742 N N . ALA A 1 93 ? 16.235 -0.070 -17.817 1.00 87.25 93 ALA A N 1
ATOM 743 C CA . ALA A 1 93 ? 14.985 0.455 -18.326 1.00 87.25 93 ALA A CA 1
ATOM 744 C C . ALA A 1 93 ? 14.845 1.934 -17.990 1.00 87.25 93 ALA A C 1
ATOM 746 O O . ALA A 1 93 ? 15.510 2.444 -17.086 1.00 87.25 93 ALA A O 1
ATOM 747 N N . ASN A 1 94 ? 13.928 2.597 -18.682 1.00 84.56 94 ASN A N 1
ATOM 748 C CA . ASN A 1 94 ? 13.441 3.891 -18.244 1.00 84.56 94 ASN A CA 1
ATOM 749 C C . ASN A 1 94 ? 12.564 3.714 -17.002 1.00 84.56 94 ASN A C 1
ATOM 751 O O . ASN A 1 94 ? 11.690 2.852 -16.986 1.00 84.56 94 ASN A O 1
ATOM 755 N N . PHE A 1 95 ? 12.784 4.538 -15.978 1.00 82.44 95 PHE A N 1
ATOM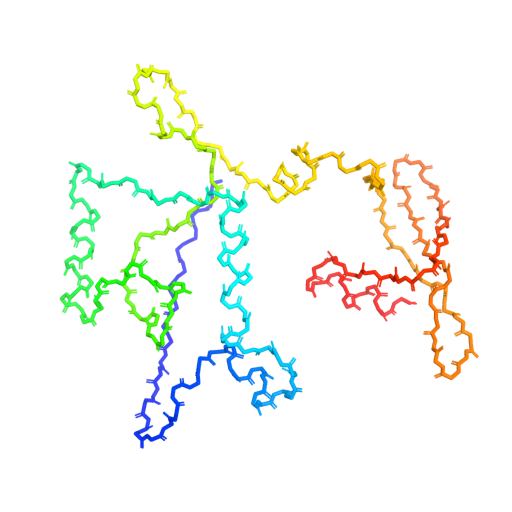 756 C CA . PHE A 1 95 ? 12.003 4.461 -14.749 1.00 82.44 95 PHE A CA 1
ATOM 757 C C . PHE A 1 95 ? 10.605 5.057 -14.946 1.00 82.44 95 PHE A C 1
ATOM 759 O O . PHE A 1 95 ? 10.457 6.190 -15.403 1.00 82.44 95 PHE A O 1
ATOM 766 N N . VAL A 1 96 ? 9.593 4.288 -14.566 1.00 80.88 96 VAL A N 1
ATOM 767 C CA . VAL A 1 96 ? 8.176 4.649 -14.626 1.00 80.88 96 VAL A CA 1
ATOM 768 C C . VAL A 1 96 ? 7.783 5.502 -13.415 1.00 80.88 96 VAL A C 1
ATOM 770 O O . VAL A 1 96 ? 8.173 5.207 -12.286 1.00 80.88 96 VAL A O 1
ATOM 773 N N . MET A 1 97 ? 7.009 6.572 -13.628 1.00 81.50 97 MET A N 1
ATOM 774 C CA . MET A 1 97 ? 6.677 7.543 -12.574 1.00 81.50 97 MET A CA 1
ATOM 775 C C . MET A 1 97 ? 5.178 7.846 -12.490 1.00 81.50 97 MET A C 1
ATOM 777 O O . MET A 1 97 ? 4.509 8.012 -13.503 1.00 81.50 97 MET A O 1
ATOM 781 N N . SER A 1 98 ? 4.649 8.035 -11.278 1.00 85.00 98 SER A N 1
ATOM 782 C CA . SER A 1 98 ? 3.301 8.589 -11.065 1.00 85.00 98 SER A CA 1
ATOM 783 C C . SER A 1 98 ? 3.347 10.122 -11.032 1.00 85.00 98 SER A C 1
ATOM 785 O O . SER A 1 98 ? 3.541 10.739 -9.978 1.00 85.00 98 SER A O 1
ATOM 787 N N . ILE A 1 99 ? 3.183 10.745 -12.197 1.00 83.31 99 ILE A N 1
ATOM 788 C CA . ILE A 1 99 ? 3.118 12.204 -12.377 1.00 83.31 99 ILE A CA 1
ATOM 789 C C . ILE A 1 99 ? 1.844 12.592 -13.132 1.00 83.31 99 ILE A C 1
ATOM 791 O O . ILE A 1 99 ? 1.164 11.740 -13.699 1.00 83.31 99 ILE A O 1
ATOM 795 N N . ASN A 1 100 ? 1.472 13.870 -13.091 1.00 76.62 100 ASN A N 1
ATOM 796 C CA . ASN A 1 100 ? 0.316 14.359 -13.835 1.00 76.62 100 ASN A CA 1
ATOM 797 C C . ASN A 1 100 ? 0.516 14.148 -15.344 1.00 76.62 100 ASN A C 1
ATOM 799 O O . ASN A 1 100 ? 1.619 14.296 -15.870 1.00 76.62 100 ASN A O 1
ATOM 803 N N . ASP A 1 101 ? -0.577 13.817 -16.030 1.00 67.69 101 ASP A N 1
ATOM 804 C CA . ASP A 1 101 ? -0.587 13.579 -17.470 1.00 67.69 101 ASP A CA 1
ATOM 805 C C . ASP A 1 101 ? -0.447 14.906 -18.223 1.00 67.69 101 ASP A C 1
ATOM 807 O O . ASP A 1 101 ? -1.410 15.598 -18.551 1.00 67.69 101 ASP A O 1
ATOM 811 N N . VAL A 1 102 ? 0.806 15.302 -18.400 1.00 58.88 102 VAL A N 1
ATOM 812 C CA . VAL A 1 102 ? 1.224 16.509 -19.109 1.00 58.88 102 VAL A CA 1
ATOM 813 C C . VAL A 1 102 ? 1.316 16.256 -20.628 1.00 58.88 102 VAL A C 1
ATOM 815 O O . VAL A 1 102 ? 1.395 17.202 -21.410 1.00 58.88 102 VAL A O 1
ATOM 818 N N . GLY A 1 103 ? 1.283 14.992 -21.067 1.00 53.03 103 GLY A N 1
ATOM 819 C CA . GLY A 1 103 ? 1.718 14.575 -22.403 1.00 53.03 103 GLY A CA 1
ATOM 820 C C . GLY A 1 103 ? 0.621 14.217 -23.408 1.00 53.03 103 GLY A C 1
ATOM 821 O O . GLY A 1 103 ? 0.911 14.206 -24.601 1.00 53.03 103 GLY A O 1
ATOM 822 N N . MET A 1 104 ? -0.627 13.955 -23.000 1.00 50.91 104 MET A N 1
ATOM 823 C CA . MET A 1 104 ? -1.650 13.497 -23.963 1.00 50.91 104 MET A CA 1
ATOM 824 C C . MET A 1 104 ? -2.220 14.585 -24.893 1.00 50.91 104 MET A C 1
ATOM 826 O O . MET A 1 104 ? -2.837 14.251 -25.900 1.00 50.91 104 MET A O 1
ATOM 830 N N . ASN A 1 105 ? -1.969 15.873 -24.633 1.00 45.75 105 ASN A N 1
ATOM 831 C CA . ASN A 1 105 ? -2.379 16.982 -25.507 1.00 45.75 105 ASN A CA 1
ATOM 832 C C . ASN A 1 105 ? -1.198 17.926 -25.795 1.00 45.75 105 ASN A C 1
ATOM 834 O O . ASN A 1 105 ? -1.168 19.069 -25.343 1.00 45.75 105 ASN A O 1
ATOM 838 N N . MET A 1 106 ? -0.224 17.464 -26.586 1.00 45.94 106 MET A N 1
ATOM 839 C CA . MET A 1 106 ? 0.943 18.257 -27.025 1.00 45.94 106 MET A CA 1
ATOM 840 C C . MET A 1 106 ? 0.609 19.461 -27.937 1.00 45.94 106 MET A C 1
ATOM 842 O O . MET A 1 106 ? 1.506 20.071 -28.515 1.00 45.94 106 MET A O 1
ATOM 846 N N . THR A 1 107 ? -0.663 19.840 -28.089 1.00 48.38 107 THR A N 1
ATOM 847 C CA . THR A 1 107 ? -1.084 21.003 -28.887 1.00 48.38 107 THR A CA 1
ATOM 848 C C . THR A 1 107 ? -1.041 22.330 -28.130 1.00 48.38 107 THR A C 1
ATOM 850 O O . THR A 1 107 ? -1.273 23.370 -28.743 1.00 48.38 107 THR A O 1
ATOM 853 N N . GLN A 1 108 ? -0.708 22.350 -26.834 1.00 44.22 108 GLN A N 1
ATOM 854 C CA . GLN A 1 108 ? -0.560 23.601 -26.087 1.00 44.22 108 GLN A CA 1
ATOM 855 C C . GLN A 1 108 ? 0.840 23.728 -25.485 1.00 44.22 108 GLN A C 1
ATOM 857 O O . GLN A 1 108 ? 1.215 23.000 -24.573 1.00 44.22 108 GLN A O 1
ATOM 862 N N . GLN A 1 109 ? 1.588 24.720 -25.982 1.00 43.66 109 GLN A N 1
ATOM 863 C CA . GLN A 1 109 ? 2.851 25.250 -25.445 1.00 43.66 109 GLN A CA 1
ATOM 864 C C . GLN A 1 109 ? 2.668 25.932 -24.072 1.00 43.66 109 GLN A C 1
ATOM 866 O O . GLN A 1 109 ? 3.265 26.972 -23.792 1.00 43.66 109 GLN A O 1
ATOM 871 N N . ALA A 1 110 ? 1.811 25.394 -23.209 1.00 46.22 110 ALA A N 1
ATOM 872 C CA . ALA A 1 110 ? 1.786 25.800 -21.820 1.00 46.22 110 ALA A CA 1
ATOM 873 C C . ALA A 1 110 ? 2.990 25.155 -21.130 1.00 46.22 110 ALA A C 1
ATOM 875 O O . ALA A 1 110 ? 3.329 24.002 -21.379 1.00 46.22 110 ALA A O 1
ATOM 876 N N . THR A 1 111 ? 3.658 25.918 -20.277 1.00 52.59 111 THR A N 1
ATOM 877 C CA . THR A 1 111 ? 4.680 25.467 -19.333 1.00 52.59 111 THR A CA 1
ATOM 878 C C . THR A 1 111 ? 4.090 24.414 -18.398 1.00 52.59 111 THR A C 1
ATOM 880 O O . THR A 1 111 ? 3.658 24.714 -17.283 1.00 52.59 111 THR A O 1
ATOM 883 N N . SER A 1 112 ? 3.994 23.183 -18.876 1.00 56.25 112 SER A N 1
ATOM 884 C CA . SER A 1 112 ? 3.385 22.093 -18.140 1.00 56.25 112 SER A CA 1
ATOM 885 C C . SER A 1 112 ? 4.361 21.607 -17.079 1.00 56.25 112 SER A C 1
ATOM 887 O O . SER A 1 112 ? 5.373 20.972 -17.370 1.00 56.25 112 SER A O 1
ATOM 889 N N . MET A 1 113 ? 4.083 21.961 -15.830 1.00 66.06 113 MET A N 1
ATOM 890 C CA . MET A 1 113 ? 4.878 21.530 -14.688 1.00 66.06 113 MET A CA 1
ATOM 891 C C . MET A 1 113 ? 4.552 20.060 -14.385 1.00 66.06 113 MET A C 1
ATOM 893 O O . MET A 1 113 ? 3.388 19.714 -14.151 1.00 66.06 113 MET A O 1
ATOM 897 N N . TYR A 1 114 ? 5.572 19.200 -14.404 1.00 75.56 114 TYR A N 1
ATOM 898 C CA . TYR A 1 114 ? 5.449 17.816 -13.951 1.00 75.56 114 TYR A CA 1
ATOM 899 C C . TYR A 1 114 ? 5.310 17.800 -12.428 1.00 75.56 114 TYR A C 1
ATOM 901 O O . TYR A 1 114 ? 6.229 18.167 -11.697 1.00 75.56 114 TYR A O 1
ATOM 909 N N . ASN A 1 115 ? 4.149 17.370 -11.955 1.00 83.06 115 ASN A N 1
ATOM 910 C CA . ASN A 1 115 ? 3.797 17.276 -10.551 1.00 83.06 115 ASN A CA 1
ATOM 911 C C . ASN A 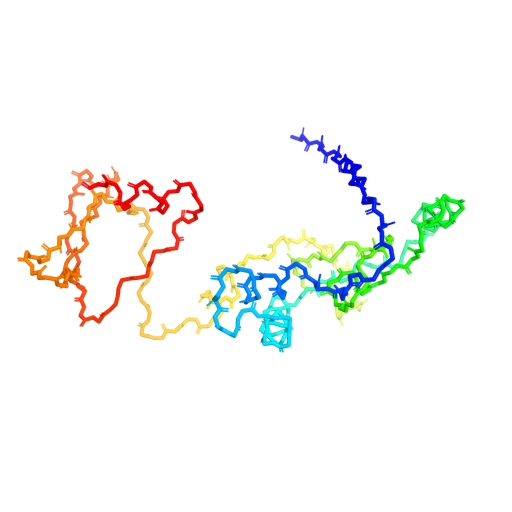1 115 ? 3.622 15.814 -10.163 1.00 83.06 115 ASN A C 1
ATOM 913 O O . ASN A 1 115 ? 2.993 15.036 -10.882 1.00 83.06 115 ASN A O 1
ATOM 917 N N . ARG A 1 116 ? 4.133 15.460 -8.984 1.00 85.50 116 ARG A N 1
ATOM 918 C CA . ARG A 1 116 ? 3.887 14.154 -8.370 1.00 85.50 116 ARG A CA 1
ATOM 919 C C . ARG A 1 116 ? 2.384 13.938 -8.194 1.00 85.50 116 ARG A C 1
ATOM 921 O O . ARG A 1 116 ? 1.692 14.803 -7.661 1.00 85.50 116 ARG A O 1
ATOM 928 N N . VAL A 1 117 ? 1.926 12.748 -8.564 1.00 86.25 117 VAL A N 1
ATOM 929 C CA . VAL A 1 117 ? 0.583 12.254 -8.266 1.00 86.25 117 VAL A CA 1
ATOM 930 C C . VAL A 1 117 ? 0.663 11.300 -7.079 1.00 86.25 117 VAL A C 1
ATOM 932 O O . VAL A 1 117 ? 1.528 10.429 -7.022 1.00 86.25 117 VAL A O 1
ATOM 935 N N . THR A 1 118 ? -0.229 11.480 -6.110 1.00 89.12 118 THR A N 1
ATOM 936 C CA . THR A 1 118 ? -0.290 10.674 -4.883 1.00 89.12 118 THR A CA 1
ATOM 937 C C . THR A 1 118 ? -1.488 9.727 -4.891 1.00 89.12 118 THR A C 1
ATOM 939 O O . THR A 1 118 ? -2.504 9.992 -5.537 1.00 89.12 118 THR A O 1
ATOM 942 N N . SER A 1 119 ? -1.413 8.650 -4.103 1.00 89.19 119 SER A N 1
ATOM 943 C CA . SER A 1 119 ? -2.541 7.730 -3.914 1.00 89.19 119 SER A CA 1
ATOM 944 C C . SER A 1 119 ? -3.774 8.438 -3.344 1.00 89.19 119 SER A C 1
ATOM 946 O O . SER A 1 119 ? -4.885 8.136 -3.759 1.00 89.19 119 SER A O 1
ATOM 948 N N . TYR A 1 120 ? -3.598 9.437 -2.468 1.00 90.88 120 TYR A N 1
ATOM 949 C CA . TYR A 1 120 ? -4.708 10.259 -1.970 1.00 90.88 120 TYR A CA 1
ATOM 950 C C . TYR A 1 120 ? -5.479 10.918 -3.119 1.00 90.88 120 TYR A C 1
ATOM 952 O O . TYR A 1 120 ? -6.702 10.813 -3.178 1.00 90.88 120 TYR A O 1
ATOM 960 N N . GLN A 1 121 ? -4.768 11.541 -4.063 1.00 89.88 121 GLN A N 1
ATOM 961 C CA . GLN A 1 121 ? -5.398 12.231 -5.190 1.00 89.88 121 GLN A CA 1
ATOM 962 C C . GLN A 1 121 ? -6.208 11.267 -6.066 1.00 89.88 121 GLN A C 1
ATOM 964 O O . GLN A 1 121 ? -7.308 11.601 -6.498 1.00 89.88 121 GLN A O 1
ATOM 969 N N . LYS A 1 122 ? -5.678 10.064 -6.310 1.00 87.50 122 LYS A N 1
ATOM 970 C CA . LYS A 1 122 ? -6.288 9.084 -7.218 1.00 87.50 122 LYS A CA 1
ATOM 971 C C . LYS A 1 122 ? -7.413 8.272 -6.585 1.00 87.50 122 LYS A C 1
ATOM 973 O O . LYS A 1 122 ? -8.463 8.133 -7.198 1.00 87.50 122 LYS A O 1
ATOM 978 N N . TYR A 1 123 ? -7.209 7.768 -5.372 1.00 86.81 123 TYR A N 1
ATOM 979 C CA . TYR A 1 123 ? -8.155 6.860 -4.724 1.00 86.81 123 TYR A CA 1
ATOM 980 C C . TYR A 1 123 ? -9.201 7.583 -3.875 1.00 86.81 123 TYR A C 1
ATOM 982 O O . TYR A 1 123 ? -10.316 7.090 -3.752 1.00 86.81 123 TYR A O 1
ATOM 990 N N . LEU A 1 124 ? -8.871 8.739 -3.288 1.00 89.12 124 LEU A N 1
ATOM 991 C CA . LEU A 1 124 ? -9.770 9.423 -2.352 1.00 89.12 124 LEU A CA 1
ATOM 992 C C . LEU A 1 124 ? -10.305 10.735 -2.922 1.00 89.12 124 LEU A C 1
ATOM 994 O O . LEU A 1 124 ? -11.517 10.922 -3.007 1.00 89.12 124 LEU A O 1
ATOM 998 N N . GLN A 1 125 ? -9.417 11.631 -3.359 1.00 88.50 125 GLN A N 1
ATOM 999 C CA . GLN A 1 125 ? -9.812 12.967 -3.805 1.00 88.50 125 GLN A CA 1
ATOM 1000 C C . GLN A 1 125 ? -10.647 12.934 -5.088 1.00 88.50 125 GLN A C 1
ATOM 1002 O O . GLN A 1 125 ? -11.601 13.700 -5.192 1.00 88.50 125 GLN A O 1
ATOM 1007 N N . ALA A 1 126 ? -10.294 12.081 -6.054 1.00 84.31 126 ALA A N 1
ATOM 1008 C CA . ALA A 1 126 ? -11.007 11.988 -7.326 1.00 84.31 126 ALA A CA 1
ATOM 1009 C C . ALA A 1 126 ? -12.340 11.234 -7.218 1.00 84.31 126 ALA A C 1
ATOM 1011 O O . ALA A 1 126 ? -13.297 11.599 -7.893 1.00 84.31 126 ALA A O 1
ATOM 1012 N N . LEU A 1 127 ? -12.403 10.189 -6.385 1.00 82.88 127 LEU A N 1
ATOM 1013 C CA . LEU A 1 127 ? -13.578 9.320 -6.291 1.00 82.88 127 LEU A CA 1
ATOM 1014 C C . LEU A 1 127 ? -14.645 9.844 -5.323 1.00 82.88 127 LEU A C 1
ATOM 1016 O O . LEU A 1 127 ? -15.817 9.555 -5.537 1.00 82.88 127 LEU A O 1
ATOM 1020 N N . GLN A 1 128 ? -14.254 10.592 -4.280 1.00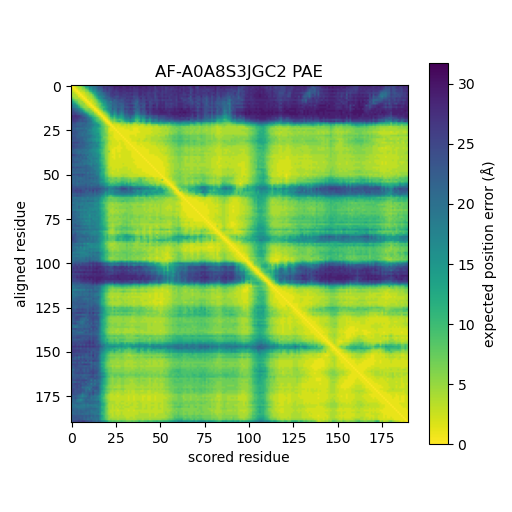 85.69 128 GLN A N 1
ATOM 1021 C CA . GLN A 1 128 ? -15.160 11.137 -3.251 1.00 85.69 128 GLN A CA 1
ATOM 1022 C C . GLN A 1 128 ? -16.254 10.138 -2.803 1.00 85.69 128 GLN A C 1
ATOM 1024 O O . GLN A 1 128 ? -17.446 10.443 -2.901 1.00 85.69 128 GLN A O 1
ATOM 1029 N N . PRO A 1 129 ? -15.892 8.919 -2.357 1.00 86.62 129 PRO A N 1
ATOM 1030 C CA . PRO A 1 129 ? -16.885 7.914 -1.993 1.00 86.62 129 PRO A CA 1
ATOM 1031 C C . PRO A 1 129 ? -17.785 8.410 -0.854 1.00 86.62 129 PRO A C 1
ATOM 1033 O O . PRO A 1 129 ? -17.312 8.811 0.207 1.00 86.62 129 PRO A O 1
ATOM 1036 N N . VAL A 1 130 ? -19.101 8.360 -1.073 1.00 92.38 130 VAL A N 1
ATOM 1037 C CA . VAL A 1 130 ? -20.117 8.958 -0.180 1.00 92.38 130 VAL A CA 1
ATOM 1038 C C . VAL A 1 130 ? -20.197 8.312 1.204 1.00 92.38 130 VAL A C 1
ATOM 1040 O O . VAL A 1 130 ? -20.712 8.909 2.143 1.00 92.38 130 VAL A O 1
ATOM 1043 N N . ASN A 1 131 ? -19.704 7.085 1.332 1.00 93.69 131 ASN A N 1
ATOM 1044 C CA . ASN A 1 131 ? -19.681 6.301 2.562 1.00 93.69 131 ASN A CA 1
ATOM 1045 C C . ASN A 1 131 ? -18.291 6.265 3.217 1.00 93.69 131 ASN A C 1
ATOM 1047 O O . ASN A 1 131 ? -18.057 5.429 4.088 1.00 93.69 131 ASN A O 1
ATOM 1051 N N . LEU A 1 132 ? -17.371 7.141 2.804 1.00 93.25 132 LEU A N 1
ATOM 1052 C CA . LEU A 1 132 ? -16.043 7.250 3.392 1.00 93.25 132 LEU A CA 1
ATOM 1053 C C . LEU A 1 132 ? -15.912 8.548 4.182 1.00 93.25 132 LEU A C 1
ATOM 1055 O O . LEU A 1 132 ? -16.090 9.641 3.649 1.00 93.25 132 LEU A O 1
ATOM 1059 N N . GLN A 1 133 ? -15.520 8.423 5.445 1.00 92.50 133 GLN A N 1
ATOM 1060 C CA . GLN A 1 133 ? -15.149 9.560 6.277 1.00 92.50 133 GLN A CA 1
ATOM 1061 C C . GLN A 1 133 ? -13.629 9.597 6.404 1.00 92.50 133 GLN A C 1
ATOM 1063 O O . GLN A 1 133 ? -13.013 8.633 6.855 1.00 92.50 133 GLN A O 1
ATOM 1068 N N . LEU A 1 134 ? -13.023 10.709 5.992 1.00 92.19 134 LEU A N 1
ATOM 1069 C CA . LEU A 1 134 ? -11.597 10.950 6.163 1.00 92.19 134 LEU A CA 1
ATOM 1070 C C . LEU A 1 134 ? -11.394 11.954 7.293 1.00 92.19 134 LEU A C 1
ATOM 1072 O O . LEU A 1 134 ? -11.856 13.090 7.204 1.00 92.19 134 LEU A O 1
ATOM 1076 N N . VAL A 1 135 ? -10.656 11.541 8.318 1.00 91.38 135 VAL A N 1
ATOM 1077 C CA . VAL A 1 135 ? -10.254 12.409 9.424 1.00 91.38 135 VAL A CA 1
ATOM 1078 C C . VAL A 1 135 ? -8.733 12.447 9.479 1.00 91.38 135 VAL A C 1
ATOM 1080 O O . VAL A 1 135 ? -8.072 11.410 9.457 1.00 91.38 135 VAL A O 1
ATOM 1083 N N . THR A 1 136 ? -8.171 13.650 9.515 1.00 93.75 136 THR A N 1
ATOM 1084 C CA . THR A 1 136 ? -6.724 13.895 9.573 1.00 93.75 136 THR A CA 1
ATOM 1085 C C . THR A 1 136 ? -6.345 14.554 10.894 1.00 93.75 136 THR A C 1
ATOM 1087 O O . THR A 1 136 ? -7.202 15.107 11.573 1.00 93.75 136 THR A O 1
ATOM 1090 N N . GLY A 1 137 ? -5.058 14.529 11.252 1.00 94.75 137 GLY A N 1
ATOM 1091 C CA . GLY A 1 137 ? -4.576 15.159 12.491 1.00 94.75 137 GLY A CA 1
ATOM 1092 C C . GLY A 1 137 ? -4.882 14.360 13.763 1.00 94.75 137 GLY A C 1
ATOM 1093 O O . GLY A 1 137 ? -4.775 14.896 14.862 1.00 94.75 137 GLY A O 1
ATOM 1094 N N . LEU A 1 138 ? -5.25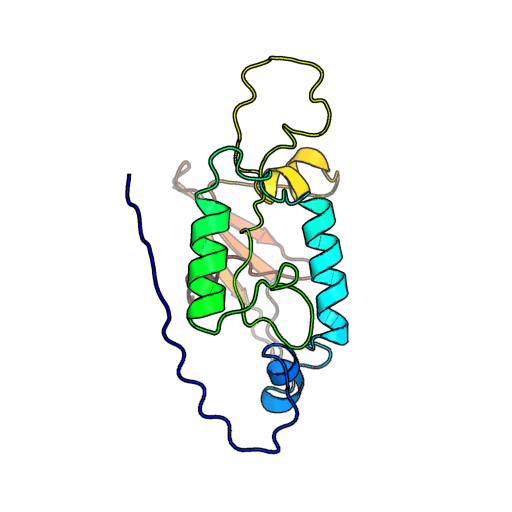3 13.084 13.616 1.00 96.31 138 LEU A N 1
ATOM 1095 C CA . LEU A 1 138 ? -5.455 12.152 14.719 1.00 96.31 138 LEU A CA 1
ATOM 1096 C C . LEU A 1 138 ? -4.371 11.074 14.713 1.00 96.31 138 LEU A C 1
ATOM 1098 O O . LEU A 1 138 ? -4.041 10.515 13.665 1.00 96.31 138 LEU A O 1
ATOM 1102 N N . GLN A 1 139 ? -3.849 10.763 15.895 1.00 95.75 139 GLN A N 1
ATOM 1103 C CA . GLN A 1 139 ? -2.903 9.677 16.121 1.00 95.75 139 GLN A CA 1
ATOM 1104 C C . GLN A 1 139 ? -3.598 8.527 16.849 1.00 95.75 139 GLN A C 1
ATOM 1106 O O . GLN A 1 139 ? -4.239 8.748 17.870 1.00 95.75 139 GLN A O 1
ATOM 1111 N N . VAL A 1 140 ? -3.439 7.296 16.366 1.00 95.62 140 VAL A N 1
ATOM 1112 C CA . VAL A 1 140 ? -3.890 6.104 17.100 1.00 95.62 140 VAL A CA 1
ATOM 1113 C C . VAL A 1 140 ? -2.984 5.886 18.311 1.00 95.62 140 VAL A C 1
ATOM 1115 O O . VAL A 1 140 ? -1.760 5.861 18.163 1.00 95.62 140 VAL A O 1
ATOM 1118 N N . ILE A 1 141 ? -3.583 5.730 19.492 1.00 94.69 141 ILE A N 1
ATOM 1119 C CA . ILE A 1 141 ? -2.867 5.567 20.768 1.00 94.69 141 ILE A CA 1
ATOM 1120 C C . ILE A 1 141 ? -3.233 4.286 21.526 1.00 94.69 141 ILE A C 1
ATOM 1122 O O . ILE A 1 141 ? -2.676 4.051 22.594 1.00 94.69 141 ILE A O 1
ATOM 1126 N N . GLY A 1 142 ? -4.155 3.473 21.011 1.00 92.19 142 GLY A N 1
ATOM 1127 C CA . GLY A 1 142 ? -4.502 2.192 21.619 1.00 92.19 142 GLY A CA 1
ATOM 1128 C C . GLY A 1 142 ? -5.724 1.532 20.991 1.00 92.19 142 GLY A C 1
ATOM 1129 O O . GLY A 1 142 ? -6.469 2.156 20.229 1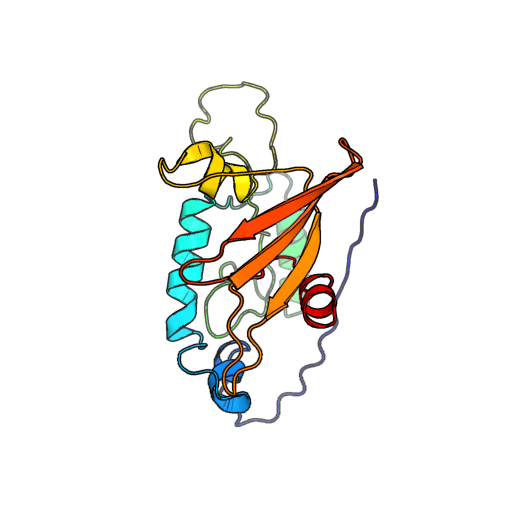.00 92.19 142 GLY A O 1
ATOM 1130 N N . PHE A 1 143 ? -5.918 0.265 21.343 1.00 93.31 143 PHE A N 1
ATOM 1131 C CA . PHE A 1 143 ? -7.050 -0.557 20.929 1.00 93.31 143 PHE A CA 1
ATOM 1132 C C . PHE A 1 143 ? -7.698 -1.187 22.157 1.00 93.31 143 PHE A C 1
ATOM 1134 O O . PHE A 1 143 ? -7.001 -1.677 23.047 1.00 93.31 143 PHE A O 1
ATOM 1141 N N . ASN A 1 144 ? -9.026 -1.221 22.185 1.00 89.00 144 ASN A N 1
ATOM 1142 C CA . ASN A 1 144 ? -9.760 -1.897 23.246 1.00 89.00 144 ASN A CA 1
ATOM 1143 C C . ASN A 1 144 ? -10.109 -3.304 22.762 1.00 89.00 144 ASN A C 1
ATOM 1145 O O . ASN A 1 144 ? -11.036 -3.474 21.967 1.00 89.00 144 ASN A O 1
ATOM 1149 N N . PHE A 1 145 ? -9.339 -4.291 23.224 1.00 88.31 145 PHE A N 1
ATOM 1150 C CA . PHE A 1 145 ? -9.591 -5.699 22.938 1.00 88.31 145 PHE A CA 1
ATOM 1151 C C . PHE A 1 145 ? -10.587 -6.305 23.931 1.00 88.31 145 PHE A C 1
ATOM 1153 O O . PHE A 1 145 ? -10.505 -6.049 25.136 1.00 88.31 145 PHE A O 1
ATOM 1160 N N . THR A 1 146 ? -11.491 -7.153 23.444 1.00 85.12 146 THR A N 1
ATOM 1161 C CA . THR A 1 146 ? -12.286 -8.038 24.303 1.00 85.12 146 THR A CA 1
ATOM 1162 C C . THR A 1 146 ? -11.394 -9.092 24.956 1.00 85.12 146 THR A C 1
ATOM 1164 O O . THR A 1 146 ? -10.389 -9.530 24.394 1.00 85.12 146 THR A O 1
ATOM 1167 N N . ASN A 1 147 ? -11.752 -9.507 26.174 1.00 79.81 147 ASN A N 1
ATOM 1168 C CA . ASN A 1 147 ? -10.986 -10.487 26.948 1.00 79.81 147 ASN A CA 1
ATOM 1169 C C . ASN A 1 147 ? -11.455 -11.928 26.676 1.00 79.81 147 ASN A C 1
ATOM 1171 O O . ASN A 1 147 ? -11.690 -12.703 27.605 1.00 79.81 147 ASN A O 1
ATOM 1175 N N . ASP A 1 148 ? -11.624 -12.256 25.397 1.00 83.12 148 ASP A N 1
ATOM 1176 C CA . ASP A 1 148 ? -12.111 -13.551 24.931 1.00 83.12 148 ASP A CA 1
ATOM 1177 C C . ASP A 1 148 ? -10.979 -14.383 24.308 1.00 83.12 148 ASP A C 1
ATOM 1179 O O . ASP A 1 148 ? -9.889 -13.889 24.022 1.00 83.12 148 ASP A O 1
ATOM 1183 N N . GLN A 1 149 ? -11.229 -15.679 24.077 1.00 84.62 149 GLN A N 1
ATOM 1184 C CA . GLN A 1 149 ? -10.255 -16.574 23.426 1.00 84.62 149 GLN A CA 1
ATOM 1185 C C . GLN A 1 149 ? -9.857 -16.104 22.018 1.00 84.62 149 GLN A C 1
ATOM 1187 O O . GLN A 1 149 ? -8.758 -16.406 21.557 1.00 84.62 149 GLN A O 1
ATOM 1192 N N . LEU A 1 150 ? -10.755 -15.384 21.343 1.00 85.56 150 LEU A N 1
ATOM 1193 C CA . LEU A 1 150 ? -10.513 -14.716 20.072 1.00 85.56 150 LEU A CA 1
ATOM 1194 C C . LEU A 1 150 ? -10.717 -13.215 20.303 1.00 85.56 150 LEU A C 1
ATOM 1196 O O . LEU A 1 150 ? -11.867 -12.780 20.347 1.00 85.56 150 LEU A O 1
ATOM 1200 N N . PRO A 1 151 ? -9.640 -12.436 20.496 1.00 84.94 151 PRO A N 1
ATOM 1201 C CA . PRO A 1 151 ? -9.768 -11.025 20.822 1.00 84.94 151 PRO A CA 1
ATOM 1202 C C . PRO A 1 151 ? -10.379 -10.261 19.643 1.00 84.94 151 PRO A C 1
ATOM 1204 O O . PRO A 1 151 ? -9.894 -10.340 18.512 1.00 84.94 151 PRO A O 1
ATOM 1207 N N . THR A 1 152 ? -11.432 -9.497 19.919 1.00 90.81 152 THR A N 1
ATOM 1208 C CA . THR A 1 152 ? -12.039 -8.540 18.985 1.00 90.81 152 THR A CA 1
ATOM 1209 C C . THR A 1 152 ? -11.661 -7.127 19.394 1.00 90.81 152 THR A C 1
ATOM 1211 O O . THR A 1 152 ? -11.472 -6.858 20.577 1.00 90.81 152 THR A O 1
ATOM 1214 N N . VAL A 1 153 ? -11.531 -6.219 18.426 1.00 92.06 153 VAL A N 1
ATOM 1215 C CA . VAL A 1 153 ? -11.357 -4.791 18.716 1.00 92.06 153 VAL A CA 1
ATOM 1216 C C . VAL A 1 153 ? -12.713 -4.125 18.623 1.00 92.06 153 VAL A C 1
ATOM 1218 O O . VAL A 1 153 ? -13.268 -4.039 17.531 1.00 92.06 153 VAL A O 1
ATOM 1221 N N . ASP A 1 154 ? -13.211 -3.623 19.748 1.00 92.00 154 ASP A N 1
ATOM 1222 C CA . ASP A 1 154 ? -14.510 -2.947 19.779 1.00 92.00 154 ASP A CA 1
ATOM 1223 C C . ASP A 1 154 ? -14.358 -1.441 19.555 1.00 92.00 154 ASP A C 1
ATOM 1225 O O . ASP A 1 154 ? -15.256 -0.795 19.021 1.00 92.00 154 ASP A O 1
ATOM 1229 N N . HIS A 1 155 ? -13.231 -0.865 19.990 1.00 93.69 155 HIS A N 1
ATOM 1230 C CA . HIS A 1 155 ? -12.954 0.567 19.888 1.00 93.69 155 HIS A CA 1
ATOM 1231 C C . HIS A 1 155 ? -11.474 0.847 19.603 1.00 93.69 155 HIS A C 1
ATOM 1233 O O . HIS A 1 155 ? -10.584 0.124 20.060 1.00 93.69 155 HIS A O 1
ATOM 1239 N N . VAL A 1 156 ? -11.222 1.949 18.897 1.00 95.44 156 VAL A N 1
ATOM 1240 C CA . VAL A 1 156 ? -9.893 2.532 18.684 1.00 95.44 156 VAL A CA 1
ATOM 1241 C C . VAL A 1 156 ? -9.801 3.857 19.428 1.00 95.44 156 VAL A C 1
ATOM 1243 O O . VAL A 1 156 ? -10.645 4.737 19.244 1.00 95.44 156 VAL A O 1
ATOM 1246 N N . GLU A 1 157 ? -8.749 4.016 20.225 1.00 96.00 157 GLU A N 1
ATOM 1247 C CA . GLU A 1 157 ? -8.450 5.262 20.924 1.00 96.00 157 GLU A CA 1
ATOM 1248 C C . GLU A 1 157 ? -7.536 6.136 20.061 1.00 96.00 157 GLU A C 1
ATOM 1250 O O . GLU A 1 157 ? -6.465 5.719 19.603 1.00 96.00 157 GLU A O 1
ATOM 1255 N N . LEU A 1 158 ? -7.960 7.377 19.850 1.00 96.62 158 LEU A N 1
ATOM 1256 C CA . LEU A 1 158 ? -7.286 8.375 19.032 1.00 96.62 158 LEU A CA 1
ATOM 1257 C C . LEU A 1 158 ? -6.932 9.596 19.882 1.00 96.62 158 LEU A C 1
ATOM 1259 O O . LEU A 1 158 ? -7.654 9.953 20.811 1.00 96.62 158 LEU A O 1
ATOM 1263 N N . TYR A 1 159 ? -5.853 10.279 19.526 1.00 97.12 159 TYR A N 1
ATOM 1264 C CA . TYR A 1 159 ? -5.422 11.528 20.140 1.00 97.12 159 TYR A CA 1
ATOM 1265 C C . TYR A 1 159 ? -5.333 12.642 19.101 1.00 97.12 159 TYR A C 1
ATOM 1267 O O . TYR A 1 159 ? -4.721 12.455 18.048 1.00 97.12 159 TYR A O 1
ATOM 1275 N N . SER A 1 160 ? -5.920 13.799 19.409 1.00 97.19 160 SER A N 1
ATOM 1276 C CA . SER A 1 160 ? -5.715 15.034 18.653 1.00 97.19 160 SER A CA 1
ATOM 1277 C C . SER A 1 160 ? -4.664 15.888 19.350 1.00 97.19 160 SER A C 1
ATOM 1279 O O . SER A 1 160 ? -4.876 16.341 20.475 1.00 97.19 160 SER A O 1
ATOM 1281 N N . GLU A 1 161 ? -3.546 16.151 18.675 1.00 95.62 161 GLU A N 1
ATOM 1282 C CA . GLU A 1 161 ? -2.539 17.083 19.188 1.00 95.62 161 GLU A CA 1
ATOM 1283 C C . GLU A 1 161 ? -3.033 18.537 19.124 1.00 95.62 161 GLU A C 1
ATOM 1285 O O . GLU A 1 161 ? -2.777 19.313 20.038 1.00 95.62 161 GLU A O 1
ATOM 1290 N N . GLU A 1 162 ? -3.805 18.908 18.101 1.00 95.44 162 GLU A N 1
ATOM 1291 C CA . GLU A 1 162 ? -4.363 20.261 17.976 1.00 95.44 162 GLU A CA 1
ATOM 1292 C C . GLU A 1 162 ? -5.307 20.597 19.141 1.00 95.44 162 GLU A C 1
ATOM 1294 O O . GLU A 1 162 ? -5.210 21.672 19.732 1.00 95.44 162 GLU A O 1
ATOM 1299 N N . TYR A 1 163 ? -6.188 19.659 19.503 1.00 95.75 163 TYR A N 1
ATOM 1300 C CA . TYR A 1 163 ? -7.203 19.868 20.540 1.00 95.75 163 TYR A CA 1
ATOM 1301 C C . TYR A 1 163 ? -6.816 19.316 21.914 1.00 95.75 163 TYR A C 1
ATOM 1303 O O . TYR A 1 163 ? -7.566 19.500 22.873 1.00 95.75 163 TYR A O 1
ATOM 1311 N N . GLN A 1 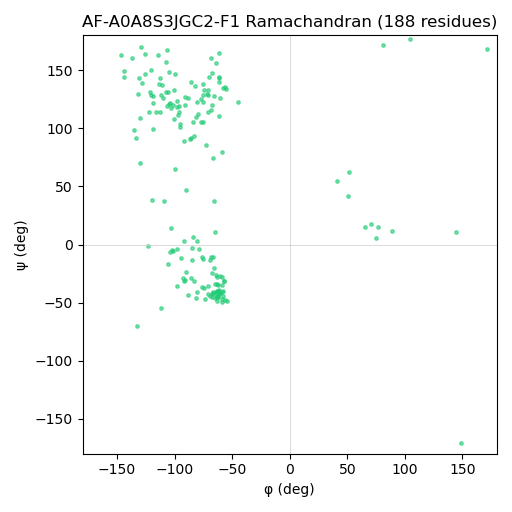164 ? -5.659 18.652 22.022 1.00 97.25 164 GLN A N 1
ATOM 1312 C CA . GLN A 1 164 ? -5.151 18.031 23.252 1.00 97.25 164 GLN A CA 1
ATOM 1313 C C . GLN A 1 164 ? -6.192 17.120 23.928 1.00 97.25 164 GLN A C 1
ATOM 1315 O O . GLN A 1 164 ? -6.369 17.134 25.149 1.00 97.25 164 GLN A O 1
ATOM 1320 N N . CYS A 1 165 ? -6.921 16.334 23.133 1.00 97.12 165 CYS A N 1
ATOM 1321 C CA . CYS A 1 165 ? -8.017 15.499 23.616 1.00 97.12 165 CYS A CA 1
ATOM 1322 C C . CYS A 1 165 ? -8.005 14.099 22.993 1.00 97.12 165 CYS A C 1
ATOM 1324 O O . CYS A 1 165 ? -7.367 13.848 21.967 1.00 97.12 165 CYS A O 1
ATOM 1326 N N . LYS A 1 166 ? -8.696 13.170 23.663 1.00 97.06 166 LYS A N 1
ATOM 1327 C CA . LYS A 1 166 ? -8.871 11.791 23.205 1.00 97.06 166 LYS A CA 1
ATOM 1328 C C . LYS A 1 166 ? -10.235 11.604 22.557 1.00 97.06 166 LYS A C 1
ATOM 1330 O O . LYS A 1 166 ? -11.223 12.185 23.005 1.00 97.06 166 LYS A O 1
ATOM 1335 N N . HIS A 1 167 ? -10.277 10.737 21.558 1.00 95.44 167 HIS A N 1
ATOM 1336 C CA . HIS A 1 167 ? -11.496 10.265 20.919 1.00 95.44 167 HIS A CA 1
ATOM 1337 C C . HIS A 1 167 ? -11.520 8.741 20.953 1.00 95.44 167 HIS A C 1
ATOM 1339 O O . HIS A 1 167 ? -10.476 8.110 20.823 1.00 95.44 167 HIS A O 1
ATOM 1345 N N . SER A 1 168 ? -12.713 8.167 21.064 1.00 95.44 168 SER A N 1
ATOM 1346 C CA . SER A 1 168 ? -12.927 6.727 20.952 1.00 95.44 168 SER A CA 1
ATOM 1347 C C . SER A 1 168 ? -13.859 6.472 19.776 1.00 95.44 168 SER A C 1
ATOM 1349 O O . SER A 1 168 ? -14.910 7.113 19.670 1.00 95.44 168 SER A O 1
ATOM 1351 N N . VAL A 1 169 ? -13.454 5.593 18.864 1.00 95.25 169 VAL A N 1
ATOM 1352 C CA . VAL A 1 169 ? -14.224 5.248 17.663 1.00 95.25 169 VAL A CA 1
ATOM 1353 C C . VAL A 1 169 ? -14.560 3.768 17.710 1.00 95.25 169 VAL A C 1
ATOM 1355 O O . VAL A 1 169 ? -13.655 2.940 17.774 1.00 95.25 169 VAL A O 1
ATOM 1358 N N . ALA A 1 170 ? -15.852 3.445 17.673 1.00 94.94 170 ALA A N 1
ATOM 1359 C CA . ALA A 1 170 ? -16.327 2.068 17.654 1.00 94.94 170 ALA A CA 1
ATOM 1360 C C . ALA A 1 170 ? -16.010 1.378 16.316 1.00 94.94 170 ALA A C 1
ATOM 1362 O O . ALA A 1 170 ? -16.087 1.995 15.249 1.00 94.94 170 ALA A O 1
ATOM 1363 N N . VAL A 1 171 ? -15.685 0.088 16.377 1.00 95.25 171 VAL A N 1
ATOM 1364 C CA . VAL A 1 171 ? -15.418 -0.779 15.225 1.00 95.25 171 VAL A CA 1
ATOM 1365 C C . VAL A 1 171 ? -16.527 -1.823 15.141 1.00 95.25 171 VAL A C 1
ATOM 1367 O O . VAL A 1 171 ? -16.662 -2.671 16.013 1.00 95.25 171 VAL A O 1
ATOM 1370 N N . GLU A 1 172 ? -17.333 -1.773 14.080 1.00 93.38 172 GLU A N 1
ATOM 1371 C CA . GLU A 1 172 ? -18.477 -2.690 13.925 1.00 93.38 172 GLU A CA 1
ATOM 1372 C C . GLU A 1 172 ? -18.135 -3.994 13.194 1.00 93.38 172 GLU A C 1
ATOM 1374 O O . GLU A 1 172 ? -18.868 -4.975 13.303 1.00 93.38 172 GLU A O 1
ATOM 1379 N N . LYS A 1 173 ? -17.070 -3.995 12.383 1.00 93.75 173 LYS A N 1
ATOM 1380 C CA . LYS A 1 173 ? -16.716 -5.130 11.518 1.00 93.75 173 LYS A CA 1
ATOM 1381 C C . LYS A 1 173 ? -15.243 -5.475 11.618 1.00 93.75 173 LYS A C 1
ATOM 1383 O O . LYS A 1 173 ? -14.887 -6.520 12.142 1.00 93.75 173 LYS A O 1
ATOM 1388 N N . GLU A 1 174 ? -14.398 -4.596 11.092 1.00 94.12 174 GLU A N 1
ATOM 1389 C CA . GLU A 1 174 ? -12.973 -4.858 10.932 1.00 94.12 174 GLU A CA 1
ATOM 1390 C C . GLU A 1 174 ? -12.165 -3.589 11.179 1.00 94.12 174 GLU A C 1
ATOM 1392 O O . GLU A 1 174 ? -12.570 -2.485 10.802 1.00 94.12 174 GLU A O 1
ATOM 1397 N N . LEU A 1 175 ? -10.991 -3.773 11.781 1.00 93.75 175 LEU A N 1
ATOM 1398 C CA . LEU A 1 175 ? -9.969 -2.749 11.915 1.00 93.75 175 LEU A CA 1
ATOM 1399 C C . LEU A 1 175 ? -8.818 -3.062 10.956 1.00 93.75 175 LEU A C 1
ATOM 1401 O O . LEU A 1 175 ? -8.148 -4.083 11.093 1.00 93.75 175 LEU A O 1
ATOM 1405 N N . ILE A 1 176 ? -8.555 -2.153 10.017 1.00 95.88 176 ILE A N 1
ATOM 1406 C CA . ILE A 1 176 ? -7.451 -2.276 9.059 1.00 95.88 176 ILE A CA 1
ATOM 1407 C C . ILE A 1 176 ? -6.289 -1.390 9.513 1.00 95.88 176 ILE A C 1
ATOM 1409 O O . ILE A 1 176 ? -6.420 -0.168 9.596 1.00 95.88 176 ILE A O 1
ATOM 1413 N N . LEU A 1 177 ? -5.128 -1.996 9.772 1.00 94.94 177 LEU A N 1
ATOM 1414 C CA . LEU A 1 177 ? -3.914 -1.274 10.155 1.00 94.94 177 LEU A CA 1
ATOM 1415 C C . LEU A 1 177 ? -3.022 -1.004 8.938 1.00 94.94 177 LEU A C 1
ATOM 1417 O O . LEU A 1 177 ? -2.291 -1.878 8.479 1.00 94.94 177 LEU A O 1
ATOM 1421 N N . SER A 1 178 ? -3.031 0.243 8.466 1.00 96.38 178 SER A N 1
ATOM 1422 C CA . SER A 1 178 ? -2.235 0.702 7.314 1.00 96.38 178 SER A CA 1
ATOM 1423 C C . SER A 1 178 ? -1.259 1.825 7.688 1.00 96.38 178 SER A C 1
ATOM 1425 O O . SER A 1 178 ? -1.050 2.765 6.925 1.00 96.38 178 SER A O 1
ATOM 1427 N N . ALA A 1 179 ? -0.644 1.749 8.875 1.00 94.88 179 ALA A N 1
ATOM 1428 C CA . ALA A 1 179 ? 0.266 2.780 9.399 1.00 94.88 179 ALA A CA 1
ATOM 1429 C C . ALA A 1 179 ? 1.723 2.641 8.895 1.00 94.88 179 ALA A C 1
ATOM 1431 O O . ALA A 1 179 ? 2.624 3.354 9.345 1.00 94.88 179 ALA A O 1
ATOM 1432 N N . GLY A 1 180 ? 1.969 1.710 7.968 1.00 94.25 180 GLY A N 1
ATOM 1433 C CA . GLY A 1 180 ? 3.287 1.402 7.412 1.00 94.25 180 GLY A CA 1
ATOM 1434 C C . GLY A 1 180 ? 4.133 0.489 8.304 1.00 94.25 180 GLY A C 1
ATOM 1435 O O . GLY A 1 180 ? 3.784 0.206 9.453 1.00 94.25 180 GLY A O 1
ATOM 1436 N N . THR A 1 181 ? 5.268 0.033 7.769 1.00 95.62 181 THR A N 1
ATOM 1437 C CA . THR A 1 181 ? 6.136 -1.001 8.367 1.00 95.62 181 THR A CA 1
ATOM 1438 C C . THR A 1 181 ? 6.693 -0.629 9.742 1.00 95.62 181 THR A C 1
ATOM 1440 O O . THR A 1 181 ? 6.977 -1.508 10.544 1.00 95.62 181 THR A O 1
ATOM 1443 N N . ILE A 1 182 ? 6.845 0.666 10.038 1.00 94.44 182 ILE A N 1
ATOM 1444 C CA . ILE A 1 182 ? 7.423 1.134 11.307 1.00 94.44 182 ILE A CA 1
ATOM 1445 C C . ILE A 1 182 ? 6.356 1.290 12.392 1.00 94.44 182 ILE A C 1
ATOM 1447 O O . ILE A 1 182 ? 6.596 0.927 13.540 1.00 94.44 182 ILE A O 1
ATOM 1451 N N . ASN A 1 183 ? 5.196 1.861 12.059 1.00 92.81 183 ASN A N 1
ATOM 1452 C CA . ASN A 1 183 ? 4.200 2.219 13.070 1.00 92.81 183 ASN A CA 1
ATOM 1453 C C . ASN A 1 183 ? 3.174 1.113 13.299 1.00 92.81 183 ASN A C 1
ATOM 1455 O O . ASN A 1 183 ? 2.706 0.975 14.421 1.00 92.81 183 ASN A O 1
ATOM 1459 N N . THR A 1 184 ? 2.870 0.286 12.296 1.00 95.12 184 THR A N 1
ATOM 1460 C CA . THR A 1 184 ? 1.918 -0.825 12.468 1.00 95.12 184 THR A CA 1
ATOM 1461 C C . THR A 1 184 ? 2.363 -1.800 13.568 1.00 95.12 184 THR A C 1
ATOM 1463 O O . THR A 1 184 ? 1.562 -2.060 14.463 1.00 95.12 184 THR A O 1
ATOM 1466 N N . PRO A 1 185 ? 3.633 -2.261 13.621 1.00 94.75 185 PRO A N 1
ATOM 1467 C CA . PRO A 1 185 ? 4.084 -3.113 14.722 1.00 94.75 185 PRO A CA 1
ATOM 1468 C C . PRO A 1 185 ? 4.073 -2.405 16.079 1.00 94.75 185 PRO A C 1
ATOM 1470 O O . PRO A 1 185 ? 3.782 -3.040 17.082 1.00 94.75 185 PRO A O 1
ATOM 1473 N N . LYS A 1 186 ? 4.357 -1.094 16.123 1.00 93.44 186 LYS A N 1
ATOM 1474 C CA . LYS A 1 186 ? 4.295 -0.317 17.372 1.00 93.44 186 LYS A CA 1
ATOM 1475 C C . LYS A 1 186 ? 2.878 -0.257 17.919 1.00 93.44 186 LYS A C 1
ATOM 1477 O O . LYS A 1 186 ? 2.698 -0.414 19.114 1.00 93.44 186 LYS A O 1
ATOM 1482 N N . LEU A 1 187 ? 1.891 -0.047 17.049 1.00 92.12 187 LEU A N 1
ATOM 1483 C CA . LEU A 1 187 ? 0.487 -0.024 17.445 1.00 92.12 187 LEU A CA 1
ATOM 1484 C C . LEU A 1 187 ? 0.047 -1.373 18.022 1.00 92.12 187 LEU A C 1
ATOM 1486 O O . LEU A 1 187 ? -0.653 -1.397 19.021 1.00 92.12 187 LEU A O 1
ATOM 1490 N N . LEU A 1 188 ? 0.501 -2.485 17.437 1.00 90.50 188 LEU A N 1
ATOM 1491 C CA . LEU A 1 188 ? 0.210 -3.837 17.931 1.00 90.50 188 LEU A CA 1
ATOM 1492 C C . LEU A 1 188 ? 0.883 -4.175 19.276 1.00 90.50 188 LEU A C 1
ATOM 1494 O O . LEU A 1 188 ? 0.585 -5.216 19.852 1.00 90.50 188 LEU A O 1
ATOM 1498 N N . GLN A 1 189 ? 1.815 -3.342 19.745 1.00 90.25 189 GLN A N 1
ATOM 1499 C CA . GLN A 1 189 ? 2.532 -3.517 21.013 1.00 90.25 189 GLN A CA 1
ATOM 1500 C C . GLN A 1 189 ? 1.991 -2.633 22.148 1.00 90.25 189 GLN A C 1
ATOM 1502 O O . GLN A 1 189 ? 2.503 -2.738 23.264 1.00 90.25 189 GLN A O 1
ATOM 1507 N N . LEU A 1 190 ? 1.037 -1.741 21.857 1.00 83.44 190 LEU A N 1
ATOM 1508 C CA . LEU A 1 190 ? 0.360 -0.898 22.851 1.00 83.44 190 LEU A CA 1
ATOM 1509 C C . LEU A 1 190 ? -0.628 -1.724 23.677 1.00 83.44 190 LEU A C 1
ATOM 1511 O O . LEU A 1 190 ? -0.683 -1.469 24.900 1.00 83.44 190 LEU A O 1
#

Sequence (190 aa):
MFEFVIFFKVRMTSTKNEIKNTMMDAWEVNEGVVNWNSETLIPYFDAVEEILRVVYPANDTQGLVDAIFQAARTAGFPYNPSYNHGPDMLGMANFVMSINDVGMNMTQQATSMYNRVTSYQKYLQALQPVNLQLVTGLQVIGFNFTNDQLPTVDHVELYSEEYQCKHSVAVEKELILSAGTINTPKLLQL

Nearest PDB structures (foldseek):
  4zn0-assembly1_A  TM=8.320E-01  e=2.023E-01  Methanosarcina mazei Go1
  4zn0-assembly2_B  TM=7.004E-01  e=3.568E-01  Methanosarcina mazei Go1
  4jnq-assembly1_A-2  TM=8.116E-01  e=1.182E+00  Brucella melitensis bv. 1 str. 16M
  6bpy-assembly1_A  TM=8.758E-01  e=2.519E+00  Aspergillus fumigatus
  6bpy-assembly1_B  TM=7.539E-01  e=1.521E+00  Aspergillus fumigatus

Mean predicted aligned error: 10.43 Å

pLDDT: mean 79.45, std 20.48, range [20.95, 97.25]

Foldseek 3Di:
DDDDDDDDDDDDDDDPDDDLQDPQNCCCVPVVPPQSGCVNCVVVVVVVCVLLVKDFDDDDPPCPVVVVQVVQVVVVAHEDQVLVDDSDNTHDHGDIARWPCPDPCPVDPDPDDTHHDDPCVRPPVVPVDPPDDDDPQKDFDAFDWDPDPDTDTQWTWIAHPVVRDIDIDGDDDDDDDPPDPPVSVVHVVD

Radius of gyration: 23.09 Å; Cα contacts (8 Å, |Δi|>4): 184; chains: 1; bounding box: 49×52×56 Å

Solvent-accessible surface area (backbone atoms only — not comparable to full-atom values): 12387 Å² total; per-residue (Å²): 141,82,91,80,87,83,84,82,86,80,83,80,83,84,70,97,81,69,76,84,64,49,81,46,34,42,39,29,75,74,68,65,39,83,80,42,26,53,86,60,44,49,65,54,51,54,54,50,43,61,67,56,46,58,40,72,73,76,84,65,90,82,48,60,61,57,51,51,54,51,53,35,42,75,73,71,34,47,83,29,89,44,53,92,55,75,95,64,54,74,49,46,58,84,72,72,38,48,35,56,88,71,68,88,59,79,85,55,94,61,90,71,77,85,41,83,56,52,69,59,54,58,69,45,66,67,60,59,57,90,90,63,84,88,82,78,75,63,42,82,74,41,70,45,64,49,97,52,101,71,67,45,62,49,32,40,35,30,35,28,74,91,75,72,43,77,49,78,44,77,42,93,83,77,87,83,85,81,61,50,89,74,45,38,62,54,60,78,69,102

Secondary structure (DSSP, 8-state):
-----PPP-------TT-----TTHHHHHHH--TT-SHHHHHHHHHHHHHHHT-BPPPP-TTSHHHHHHHHHHHTT--B-TTTTSSS---SB-PPPB-B---STTTT--------B--HIIIIIITT--TT-----SEEEEEEEE-SSSS--EEEEEEEETTTTEEEEEE-SS-----SHHHHHHHHTT-

InterPro domains:
  IPR000172 Glucose-methanol-choline oxidoreductase, N-terminal [PF00732] (22-189)
  IPR012132 Glucose-methanol-choline oxidoreductase [PTHR11552] (24-190)
  IPR036188 FAD/NAD(P)-binding domain superfamily [G3DSA:3.50.50.60] (23-190)
  IPR036188 FAD/NAD(P)-binding domain superfamily [SSF51905] (22-189)